Protein AF-A0A940XY44-F1 (afdb_monomer)

Structure (mmCIF, N/CA/C/O backbone):
data_AF-A0A940XY44-F1
#
_entry.id   AF-A0A940XY44-F1
#
loop_
_atom_site.group_PDB
_atom_site.id
_atom_site.type_symbol
_atom_site.label_atom_id
_atom_site.label_alt_id
_atom_site.label_comp_id
_atom_site.label_asym_id
_atom_site.label_entity_id
_atom_site.label_seq_id
_atom_site.pdbx_PDB_ins_code
_atom_site.Cartn_x
_atom_site.Cartn_y
_atom_site.Cartn_z
_atom_site.occupancy
_atom_site.B_iso_or_equiv
_atom_site.auth_seq_id
_atom_site.auth_comp_id
_atom_site.auth_asym_id
_atom_site.auth_atom_id
_atom_site.pdbx_PDB_model_num
ATOM 1 N N . MET A 1 1 ? 13.955 2.477 23.466 1.00 30.12 1 MET A N 1
ATOM 2 C CA . MET A 1 1 ? 14.477 3.048 22.207 1.00 30.12 1 MET A CA 1
ATOM 3 C C . MET A 1 1 ? 14.721 1.887 21.257 1.00 30.12 1 MET A C 1
ATOM 5 O O . MET A 1 1 ? 15.751 1.239 21.368 1.00 30.12 1 MET A O 1
ATOM 9 N N . SER A 1 2 ? 13.724 1.528 20.444 1.00 30.17 2 SER A N 1
ATOM 10 C CA . SER A 1 2 ? 13.816 0.365 19.555 1.00 30.17 2 SER A CA 1
ATOM 11 C C . SER A 1 2 ? 14.718 0.683 18.374 1.00 30.17 2 SER A C 1
ATOM 13 O O . SER A 1 2 ? 14.462 1.633 17.636 1.00 30.17 2 SER A O 1
ATOM 15 N N . GLU A 1 3 ? 15.764 -0.123 18.208 1.00 25.11 3 GLU A N 1
ATOM 16 C CA . GLU A 1 3 ? 16.556 -0.180 16.988 1.00 25.11 3 GLU A CA 1
ATOM 17 C C . GLU A 1 3 ? 15.613 -0.335 15.795 1.00 25.11 3 GLU A C 1
ATOM 19 O O . GLU A 1 3 ? 14.914 -1.342 15.646 1.00 25.11 3 GLU A O 1
ATOM 24 N N . VAL A 1 4 ? 15.603 0.676 14.930 1.00 29.25 4 VAL A N 1
ATOM 25 C CA . VAL A 1 4 ? 15.102 0.548 13.568 1.00 29.25 4 VAL A CA 1
ATOM 26 C C . VAL A 1 4 ? 16.037 -0.446 12.888 1.00 29.25 4 VAL A C 1
ATOM 28 O O . VAL A 1 4 ? 17.054 -0.061 12.316 1.00 29.25 4 VAL A O 1
ATOM 31 N N . LYS A 1 5 ? 15.732 -1.745 13.020 1.00 28.06 5 LYS A N 1
ATOM 32 C CA . LYS A 1 5 ? 16.380 -2.808 12.253 1.00 28.06 5 LYS A CA 1
ATOM 33 C C . LYS A 1 5 ? 16.284 -2.388 10.797 1.00 28.06 5 LYS A C 1
ATOM 35 O O . LYS A 1 5 ? 15.187 -2.299 10.240 1.00 28.06 5 LYS A O 1
ATOM 40 N N . SER A 1 6 ? 17.437 -2.035 10.245 1.00 30.05 6 SER A N 1
ATOM 41 C CA . SER A 1 6 ? 17.612 -1.597 8.874 1.00 30.05 6 SER A CA 1
ATOM 42 C C . SER A 1 6 ? 16.832 -2.537 7.966 1.00 30.05 6 SER A C 1
ATOM 44 O O . SER A 1 6 ? 17.057 -3.747 7.928 1.00 30.05 6 SER A O 1
ATOM 46 N N . VAL A 1 7 ? 15.837 -1.974 7.281 1.00 34.94 7 VAL A N 1
ATOM 47 C CA . VAL A 1 7 ? 15.086 -2.691 6.256 1.00 34.94 7 VAL A CA 1
ATOM 48 C C . VAL A 1 7 ? 16.122 -3.221 5.266 1.00 34.94 7 VAL A C 1
ATOM 50 O O . VAL A 1 7 ? 16.906 -2.413 4.761 1.00 34.94 7 VAL A O 1
ATOM 53 N N . PRO A 1 8 ? 16.184 -4.536 4.988 1.00 38.56 8 PRO A N 1
ATOM 54 C CA . PRO A 1 8 ? 17.170 -5.063 4.063 1.00 38.56 8 PRO A CA 1
ATOM 55 C C . PRO A 1 8 ? 16.916 -4.470 2.674 1.00 38.56 8 PRO A C 1
ATOM 57 O O . PRO A 1 8 ? 16.070 -4.952 1.922 1.00 38.56 8 PRO A O 1
ATOM 60 N N . ALA A 1 9 ? 17.685 -3.442 2.308 1.00 43.38 9 ALA A N 1
ATOM 61 C CA . ALA A 1 9 ? 17.669 -2.784 0.998 1.00 43.38 9 ALA A CA 1
ATOM 62 C C . ALA A 1 9 ? 17.963 -3.752 -0.172 1.00 43.38 9 ALA A C 1
ATOM 64 O O . ALA A 1 9 ? 17.885 -3.385 -1.343 1.00 43.38 9 ALA A O 1
ATOM 65 N N . HIS A 1 10 ? 18.293 -5.006 0.144 1.00 41.22 10 HIS A N 1
ATOM 66 C CA . HIS A 1 10 ? 18.685 -6.050 -0.786 1.00 41.22 10 HIS A CA 1
ATOM 67 C C . HIS A 1 10 ? 17.563 -7.022 -1.170 1.00 41.22 10 HIS A C 1
ATOM 69 O O . HIS A 1 10 ? 17.714 -7.702 -2.185 1.00 41.22 10 HIS A O 1
ATOM 75 N N . TYR A 1 11 ? 16.446 -7.102 -0.437 1.00 42.28 11 TYR A N 1
ATOM 76 C CA . TYR A 1 11 ? 15.491 -8.199 -0.662 1.00 42.28 11 TYR A CA 1
ATOM 77 C C . TYR A 1 11 ? 14.715 -8.061 -1.988 1.00 42.28 11 TYR A C 1
ATOM 79 O O . TYR A 1 11 ? 14.613 -9.028 -2.739 1.00 42.28 11 TYR A O 1
ATOM 87 N N . GLY A 1 12 ? 14.279 -6.847 -2.353 1.00 46.12 12 GLY A N 1
ATOM 88 C CA . GLY A 1 12 ? 13.628 -6.587 -3.650 1.00 46.12 12 GLY A CA 1
ATOM 89 C C . GLY A 1 12 ? 14.599 -6.200 -4.771 1.00 46.12 12 GLY A C 1
ATOM 90 O O . GLY A 1 12 ? 14.465 -6.649 -5.909 1.00 46.12 12 GLY A O 1
ATOM 91 N N . ARG A 1 13 ? 15.647 -5.429 -4.447 1.00 46.38 13 ARG A N 1
ATOM 92 C CA . ARG A 1 13 ? 16.620 -4.920 -5.430 1.00 46.38 13 ARG A CA 1
ATOM 93 C C . ARG A 1 13 ? 17.350 -6.054 -6.160 1.00 46.38 13 ARG A C 1
ATOM 95 O O . ARG A 1 13 ? 17.500 -6.012 -7.371 1.00 46.38 13 ARG A O 1
ATOM 102 N N . SER A 1 14 ? 17.734 -7.120 -5.460 1.00 47.66 14 SER A N 1
ATOM 103 C CA . SER A 1 14 ? 18.492 -8.231 -6.062 1.00 47.66 14 SER A CA 1
ATOM 104 C C . SER A 1 14 ? 17.691 -9.027 -7.102 1.00 47.66 14 SER A C 1
ATOM 106 O O . SER A 1 14 ? 18.268 -9.526 -8.071 1.00 47.66 14 SER A O 1
ATOM 108 N N . ARG A 1 15 ? 16.366 -9.151 -6.912 1.00 50.91 15 ARG A N 1
ATOM 109 C CA . ARG A 1 15 ? 15.468 -9.847 -7.850 1.00 50.91 15 ARG A CA 1
ATOM 110 C C . ARG A 1 15 ? 15.090 -8.965 -9.041 1.00 50.91 15 ARG A C 1
ATOM 112 O O . ARG A 1 15 ? 15.002 -9.482 -10.148 1.00 50.91 15 ARG A O 1
ATOM 119 N N . LEU A 1 16 ? 14.941 -7.657 -8.827 1.00 55.44 16 LEU A N 1
ATOM 120 C CA . LEU A 1 16 ? 14.514 -6.718 -9.866 1.00 55.44 16 LEU A CA 1
ATOM 121 C C . LEU A 1 16 ? 15.633 -6.338 -10.852 1.00 55.44 16 LEU A C 1
ATOM 123 O O . LEU A 1 16 ? 15.354 -6.171 -12.036 1.00 55.44 16 LEU A O 1
ATOM 127 N N . THR A 1 17 ? 16.894 -6.219 -10.416 1.00 57.38 17 THR A N 1
ATOM 128 C CA . THR A 1 17 ? 17.865 -5.383 -11.157 1.00 57.38 17 THR A CA 1
ATOM 129 C C . THR A 1 17 ? 18.987 -6.149 -11.862 1.00 57.38 17 THR A C 1
ATOM 131 O O . THR A 1 17 ? 19.214 -5.973 -13.060 1.00 57.38 17 THR A O 1
ATOM 134 N N . GLY A 1 18 ? 19.693 -7.042 -11.161 1.00 55.09 18 GLY A N 1
ATOM 135 C CA . GLY A 1 18 ? 20.932 -7.637 -11.683 1.00 55.09 18 GLY A CA 1
ATOM 136 C C . GLY A 1 18 ? 20.711 -8.721 -12.741 1.00 55.09 18 GLY A C 1
ATOM 137 O O . GLY A 1 18 ? 21.328 -8.710 -13.809 1.00 55.09 18 GLY A O 1
ATOM 138 N N . ARG A 1 19 ? 19.808 -9.669 -12.464 1.00 61.00 19 ARG A N 1
ATOM 139 C CA . ARG A 1 19 ? 19.521 -10.786 -13.382 1.00 61.00 19 ARG A CA 1
ATOM 140 C C . ARG A 1 19 ? 18.692 -10.347 -14.585 1.00 61.00 19 ARG A C 1
ATOM 142 O O . ARG A 1 19 ? 18.957 -10.820 -15.690 1.00 61.00 19 ARG A O 1
ATOM 149 N N . THR A 1 20 ? 17.732 -9.451 -14.386 1.00 63.28 20 THR A N 1
ATOM 150 C CA . THR A 1 20 ? 16.800 -8.981 -15.421 1.00 63.28 20 THR A CA 1
ATOM 151 C C . THR A 1 20 ? 17.535 -8.176 -16.486 1.00 63.28 20 THR A C 1
ATOM 153 O O . THR A 1 20 ? 17.470 -8.517 -17.667 1.00 63.28 20 THR A O 1
ATOM 156 N N . ARG A 1 21 ? 18.366 -7.205 -16.074 1.00 64.50 21 ARG A N 1
ATOM 157 C CA . ARG A 1 21 ? 19.181 -6.396 -16.990 1.00 64.50 21 ARG A CA 1
ATOM 158 C C . ARG A 1 21 ? 20.157 -7.244 -17.806 1.00 64.50 21 ARG A C 1
ATOM 160 O O . ARG A 1 21 ? 20.190 -7.136 -19.028 1.00 64.50 21 ARG A O 1
ATOM 167 N N . TRP A 1 22 ? 20.912 -8.136 -17.158 1.00 66.62 22 TRP A N 1
ATOM 168 C CA . TRP A 1 22 ? 21.858 -9.009 -17.864 1.00 66.62 22 TRP A CA 1
ATOM 169 C C . TRP A 1 22 ? 21.158 -9.931 -18.874 1.00 66.62 22 TRP A C 1
ATOM 171 O O . TRP A 1 22 ? 21.630 -10.086 -20.002 1.00 66.62 22 TRP A O 1
ATOM 181 N N . ARG A 1 23 ? 20.004 -10.509 -18.508 1.00 69.62 23 ARG A N 1
ATOM 182 C CA . ARG A 1 23 ? 19.201 -11.338 -19.423 1.00 69.62 23 ARG A CA 1
ATOM 183 C C . ARG A 1 23 ? 18.655 -10.529 -20.596 1.00 69.62 23 ARG A C 1
ATOM 185 O O . ARG A 1 23 ? 18.648 -11.047 -21.709 1.00 69.62 23 ARG A O 1
ATOM 192 N N . ALA A 1 24 ? 18.224 -9.291 -20.367 1.00 64.56 24 ALA A N 1
ATOM 193 C CA . ALA A 1 24 ? 17.732 -8.393 -21.407 1.00 64.56 24 ALA A CA 1
ATOM 194 C C . ALA A 1 24 ? 18.835 -8.011 -22.407 1.00 64.56 24 ALA A C 1
ATOM 196 O O . ALA A 1 24 ? 18.647 -8.130 -23.616 1.00 64.56 24 ALA A O 1
ATOM 197 N N . THR A 1 25 ? 20.022 -7.631 -21.925 1.00 65.94 25 THR A N 1
ATOM 198 C CA . THR A 1 25 ? 21.169 -7.326 -22.796 1.00 65.94 25 THR A CA 1
ATOM 199 C C . THR A 1 25 ? 21.632 -8.561 -23.572 1.00 65.94 25 THR A C 1
ATOM 201 O O . THR A 1 25 ? 21.956 -8.467 -24.754 1.00 65.94 25 THR A O 1
ATOM 204 N N . ARG A 1 26 ? 21.644 -9.740 -22.935 1.00 70.56 26 ARG A N 1
ATOM 205 C CA . ARG A 1 26 ? 22.060 -10.992 -23.583 1.00 70.56 26 ARG A CA 1
ATOM 206 C C . ARG A 1 26 ? 21.063 -11.472 -24.642 1.00 70.56 26 ARG A C 1
ATOM 208 O O . ARG A 1 26 ? 21.508 -11.939 -25.685 1.00 70.56 26 ARG A O 1
ATOM 215 N N . ARG A 1 27 ? 19.753 -11.362 -24.382 1.00 66.69 27 ARG A N 1
ATOM 216 C CA . ARG A 1 27 ? 18.696 -11.688 -25.357 1.00 66.69 27 ARG A CA 1
ATOM 217 C C . ARG A 1 27 ? 18.780 -10.767 -26.573 1.00 66.69 27 ARG A C 1
ATOM 219 O O . ARG A 1 27 ? 18.960 -11.271 -27.668 1.00 66.69 27 ARG A O 1
ATOM 226 N N . GLY A 1 28 ? 18.846 -9.450 -26.363 1.00 67.06 28 GLY A N 1
ATOM 227 C CA . GLY A 1 28 ? 19.006 -8.496 -27.467 1.00 67.06 28 GLY A CA 1
ATOM 228 C C . GLY A 1 28 ? 20.220 -8.784 -28.350 1.00 67.06 28 GLY A C 1
ATOM 229 O O . GLY A 1 28 ? 20.085 -8.859 -29.566 1.00 67.06 28 GLY A O 1
ATOM 230 N N . ARG A 1 29 ? 21.390 -9.057 -27.751 1.00 68.25 29 ARG A N 1
ATOM 231 C CA . ARG A 1 29 ? 22.594 -9.415 -28.524 1.00 68.25 29 ARG A CA 1
ATOM 232 C C . ARG A 1 29 ? 22.436 -10.691 -29.351 1.00 68.25 29 ARG A C 1
ATOM 234 O O . ARG A 1 29 ? 23.064 -10.790 -30.399 1.00 68.25 29 ARG A O 1
ATOM 241 N N . ARG A 1 30 ? 21.655 -11.670 -28.879 1.00 67.69 30 ARG A N 1
ATOM 242 C CA . ARG A 1 30 ? 21.398 -12.914 -29.622 1.00 67.69 30 ARG A CA 1
ATOM 243 C C . ARG A 1 30 ? 20.603 -12.645 -30.900 1.00 67.69 30 ARG A C 1
ATOM 245 O O . ARG A 1 30 ? 20.847 -13.313 -31.897 1.00 67.69 30 ARG A O 1
ATOM 252 N N . ASP A 1 31 ? 19.741 -11.637 -30.866 1.00 67.25 31 ASP A N 1
ATOM 253 C CA . ASP A 1 31 ? 18.829 -11.281 -31.954 1.00 67.25 31 ASP A CA 1
ATOM 254 C C . ASP A 1 31 ? 19.383 -10.138 -32.833 1.00 67.25 31 ASP A C 1
ATOM 256 O O . ASP A 1 31 ? 18.672 -9.568 -33.651 1.00 67.25 31 ASP A O 1
ATOM 260 N N . GLY A 1 32 ? 20.666 -9.779 -32.674 1.00 66.06 32 GLY A N 1
ATOM 261 C CA . GLY A 1 32 ? 21.311 -8.701 -33.437 1.00 66.06 32 GLY A CA 1
ATOM 262 C C . GLY A 1 32 ? 20.932 -7.283 -32.987 1.00 66.06 32 GLY A C 1
ATOM 263 O O . GLY A 1 32 ? 21.252 -6.311 -33.669 1.00 66.06 32 GLY A O 1
ATO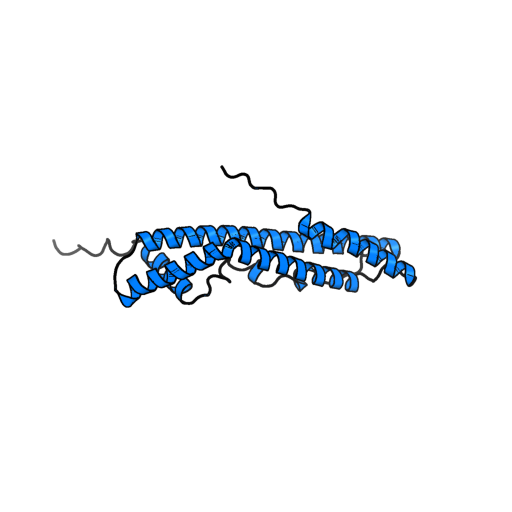M 264 N N . HIS A 1 33 ? 20.282 -7.143 -31.831 1.00 67.25 33 HIS A N 1
ATOM 265 C CA . HIS A 1 33 ? 19.818 -5.874 -31.278 1.00 67.25 33 HIS A CA 1
ATOM 266 C C . HIS A 1 33 ? 20.671 -5.392 -30.093 1.00 67.25 33 HIS A C 1
ATOM 268 O O . HIS A 1 33 ? 21.368 -6.151 -29.416 1.00 67.25 33 HIS A O 1
ATOM 274 N N . ALA A 1 34 ? 20.567 -4.096 -29.783 1.00 68.19 34 ALA A N 1
ATOM 275 C CA . ALA A 1 34 ? 21.195 -3.487 -28.607 1.00 68.19 34 ALA A CA 1
ATOM 276 C C . ALA A 1 34 ? 20.618 -4.010 -27.264 1.00 68.19 34 ALA A C 1
ATOM 278 O O . ALA A 1 34 ? 21.263 -3.898 -26.219 1.00 68.19 34 ALA A O 1
ATOM 279 N N . GLY A 1 35 ? 19.416 -4.601 -27.286 1.00 77.44 35 GLY A N 1
ATOM 280 C CA . GLY A 1 35 ? 18.636 -5.078 -26.137 1.00 77.44 35 GLY A CA 1
ATOM 281 C C . GLY A 1 35 ? 17.256 -5.597 -26.578 1.00 77.44 35 GLY A C 1
ATOM 282 O O . GLY A 1 35 ? 17.003 -5.680 -27.774 1.00 77.44 35 GLY A O 1
ATOM 283 N N . ILE A 1 36 ? 16.361 -5.914 -25.632 1.00 78.12 36 ILE A N 1
ATOM 284 C CA . ILE A 1 36 ? 14.963 -6.338 -25.894 1.00 78.12 36 ILE A CA 1
ATOM 285 C C . ILE A 1 36 ? 13.992 -5.160 -26.123 1.00 78.12 36 ILE A C 1
ATOM 287 O O . ILE A 1 36 ? 12.790 -5.365 -26.241 1.00 78.12 36 ILE A O 1
ATOM 291 N N . GLY A 1 37 ? 14.504 -3.925 -26.176 1.00 83.88 37 GLY A N 1
ATOM 292 C CA . GLY A 1 37 ? 13.708 -2.698 -26.265 1.00 83.88 37 GLY A CA 1
ATOM 293 C C . GLY A 1 37 ? 13.221 -2.206 -24.896 1.00 83.88 37 GLY A C 1
ATOM 294 O O . GLY A 1 37 ? 12.965 -2.991 -23.982 1.00 83.88 37 GLY A O 1
ATOM 295 N N . ALA A 1 38 ? 13.110 -0.883 -24.735 1.00 85.94 38 ALA A N 1
ATOM 296 C CA . ALA A 1 38 ? 12.757 -0.266 -23.453 1.00 85.94 38 ALA A CA 1
ATOM 297 C C . ALA A 1 38 ? 11.324 -0.574 -22.998 1.00 85.94 38 ALA A C 1
ATOM 299 O O . ALA A 1 38 ? 11.123 -0.828 -21.816 1.00 85.94 38 ALA A O 1
ATOM 300 N N . GLY A 1 39 ? 10.357 -0.647 -23.919 1.00 86.19 39 GLY A N 1
ATOM 301 C CA . GLY A 1 39 ? 8.974 -1.016 -23.592 1.00 86.19 39 GLY A CA 1
ATOM 302 C C . GLY A 1 39 ? 8.844 -2.440 -23.038 1.00 86.19 39 GLY A C 1
ATOM 303 O O . GLY A 1 39 ? 8.242 -2.643 -21.988 1.00 86.19 39 GLY A O 1
ATOM 304 N N . HIS A 1 40 ? 9.482 -3.426 -23.680 1.00 85.69 40 HIS A N 1
ATOM 305 C CA . HIS A 1 40 ? 9.480 -4.808 -23.182 1.00 85.69 40 HIS A CA 1
ATOM 306 C C . HIS A 1 40 ? 10.215 -4.923 -21.839 1.00 85.69 40 HIS A C 1
ATOM 308 O O . HIS A 1 40 ? 9.789 -5.653 -20.945 1.00 85.69 40 HIS A O 1
ATOM 314 N N . TYR A 1 41 ? 11.324 -4.199 -21.668 1.00 85.62 41 TYR A N 1
ATOM 315 C CA . TYR A 1 41 ? 12.035 -4.170 -20.391 1.00 85.62 41 TYR A CA 1
ATOM 316 C C . TYR A 1 41 ? 11.197 -3.526 -19.274 1.00 85.62 41 TYR A C 1
ATOM 318 O O . TYR A 1 41 ? 11.174 -4.044 -18.159 1.00 85.62 41 TYR A O 1
ATOM 326 N N . ALA A 1 42 ? 10.464 -2.449 -19.573 1.00 88.38 42 ALA A N 1
ATOM 327 C CA . ALA A 1 42 ? 9.529 -1.820 -18.643 1.00 88.38 42 ALA A CA 1
ATOM 328 C C . ALA A 1 42 ? 8.414 -2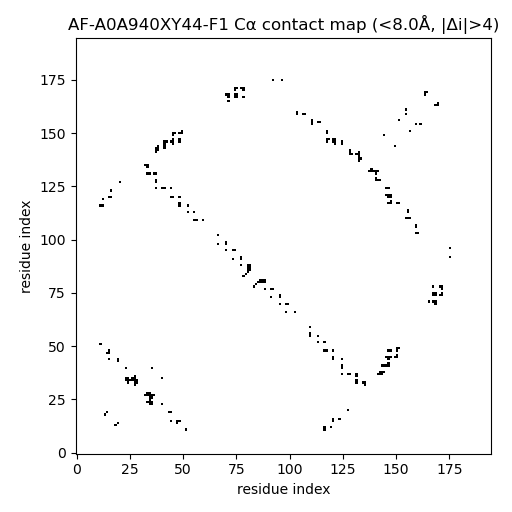.783 -18.212 1.00 88.38 42 ALA A C 1
ATOM 330 O O . ALA A 1 42 ? 8.098 -2.853 -17.028 1.00 88.38 42 ALA A O 1
ATOM 331 N N . GLN A 1 43 ? 7.875 -3.582 -19.140 1.00 87.44 43 GLN A N 1
ATOM 332 C CA . GLN A 1 43 ? 6.859 -4.589 -18.830 1.00 87.44 43 GLN A CA 1
ATOM 333 C C . GLN A 1 43 ? 7.406 -5.729 -17.953 1.00 87.44 43 GLN A C 1
ATOM 335 O O . GLN A 1 43 ? 6.756 -6.111 -16.980 1.00 87.44 43 GLN A O 1
ATOM 340 N N . GLU A 1 44 ? 8.612 -6.245 -18.239 1.00 85.06 44 GLU A N 1
ATOM 341 C CA . GLU A 1 44 ? 9.266 -7.243 -17.371 1.00 85.06 44 GLU A CA 1
ATOM 342 C C . GLU A 1 44 ? 9.519 -6.676 -15.959 1.00 85.06 44 GLU A C 1
ATOM 344 O O . GLU A 1 44 ? 9.313 -7.377 -14.965 1.00 85.06 44 GLU A O 1
ATOM 349 N N . LEU A 1 45 ? 9.927 -5.405 -15.853 1.00 86.06 45 LEU A N 1
ATOM 350 C CA . LEU A 1 45 ? 10.101 -4.728 -14.565 1.00 86.06 45 LEU A CA 1
ATOM 351 C C . LEU A 1 45 ? 8.777 -4.524 -13.825 1.00 86.06 45 LEU A C 1
ATOM 353 O O . LEU A 1 45 ? 8.745 -4.732 -12.615 1.00 86.06 45 LEU A O 1
ATOM 357 N N . ALA A 1 46 ? 7.705 -4.147 -14.524 1.00 88.19 46 ALA A N 1
ATOM 358 C CA . ALA A 1 46 ? 6.382 -3.963 -13.933 1.00 88.19 46 ALA A CA 1
ATOM 359 C C . ALA A 1 46 ? 5.845 -5.276 -13.349 1.00 88.19 46 ALA A C 1
ATOM 361 O O . ALA A 1 46 ? 5.442 -5.301 -12.191 1.00 88.19 46 ALA A O 1
ATOM 362 N N . GLY A 1 47 ? 5.938 -6.386 -14.091 1.00 83.56 47 GLY A N 1
ATOM 363 C CA . GLY A 1 47 ? 5.536 -7.702 -13.579 1.00 83.56 47 GLY A CA 1
ATOM 364 C C . GLY A 1 47 ? 6.387 -8.169 -12.392 1.00 83.56 47 GLY A C 1
ATOM 365 O O . GLY A 1 47 ? 5.874 -8.739 -11.433 1.00 83.56 47 GLY A O 1
ATOM 366 N N . GLY A 1 48 ? 7.696 -7.892 -12.411 1.00 85.06 48 GLY A N 1
ATOM 367 C CA . GLY A 1 48 ? 8.571 -8.161 -11.268 1.00 85.06 48 GLY A CA 1
ATOM 368 C C . GLY A 1 48 ? 8.234 -7.317 -10.035 1.00 85.06 48 GLY A C 1
ATOM 369 O O . GLY A 1 48 ? 8.308 -7.815 -8.911 1.00 85.06 48 GLY A O 1
ATOM 370 N N . LEU A 1 49 ? 7.881 -6.047 -10.245 1.00 88.69 49 LEU A N 1
ATOM 371 C CA . LEU A 1 49 ? 7.473 -5.126 -9.191 1.00 88.69 49 LEU A CA 1
ATOM 372 C C . LEU A 1 49 ? 6.143 -5.559 -8.571 1.00 88.69 49 LEU A C 1
ATOM 374 O O . LEU A 1 49 ? 6.064 -5.614 -7.349 1.00 88.69 49 LEU A O 1
ATOM 378 N N . ASP A 1 50 ? 5.158 -5.929 -9.386 1.00 87.38 50 ASP A N 1
ATOM 379 C CA . ASP A 1 50 ? 3.852 -6.417 -8.934 1.00 87.38 50 ASP A CA 1
ATOM 380 C C . ASP A 1 50 ? 3.991 -7.628 -7.995 1.00 87.38 50 ASP A C 1
ATOM 382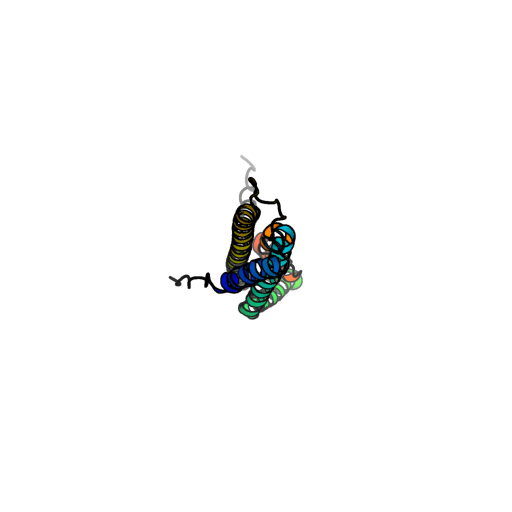 O O . ASP A 1 50 ? 3.569 -7.578 -6.840 1.00 87.38 50 ASP A O 1
ATOM 386 N N . MET A 1 51 ? 4.743 -8.658 -8.407 1.00 86.25 51 MET A N 1
ATOM 387 C CA . MET A 1 51 ? 5.032 -9.817 -7.547 1.00 86.25 51 MET A CA 1
ATOM 388 C C . MET A 1 51 ? 5.749 -9.436 -6.243 1.00 86.25 51 MET A C 1
ATOM 390 O O . MET A 1 51 ? 5.486 -10.014 -5.191 1.00 86.25 51 MET A O 1
ATOM 394 N N . ALA A 1 52 ? 6.683 -8.481 -6.292 1.00 87.12 52 ALA A N 1
ATOM 395 C CA . ALA A 1 52 ? 7.415 -8.045 -5.104 1.00 87.12 52 ALA A CA 1
ATOM 396 C C . ALA A 1 52 ? 6.527 -7.252 -4.131 1.00 87.12 52 ALA A C 1
ATOM 398 O O . ALA A 1 52 ? 6.689 -7.369 -2.914 1.00 87.12 52 ALA A O 1
ATOM 399 N N . LEU A 1 53 ? 5.603 -6.445 -4.657 1.00 89.38 53 LEU A N 1
ATOM 400 C CA . LEU A 1 53 ? 4.604 -5.727 -3.871 1.00 89.38 53 LEU A CA 1
ATOM 401 C C . LEU A 1 53 ? 3.604 -6.703 -3.244 1.00 89.38 53 LEU A C 1
ATOM 403 O O . LEU A 1 53 ? 3.296 -6.563 -2.059 1.00 89.38 53 LEU A O 1
ATOM 407 N N . ASP A 1 54 ? 3.172 -7.727 -3.979 1.00 88.62 54 ASP A N 1
ATOM 408 C CA . ASP A 1 54 ? 2.300 -8.774 -3.448 1.00 88.62 54 ASP A CA 1
ATOM 409 C C . ASP A 1 54 ? 2.984 -9.603 -2.346 1.00 88.62 54 ASP A C 1
ATOM 411 O O . ASP A 1 54 ? 2.423 -9.789 -1.266 1.00 88.62 54 ASP A O 1
ATOM 415 N N . GLU A 1 55 ? 4.246 -10.007 -2.535 1.00 88.69 55 GLU A N 1
ATOM 416 C CA . GLU A 1 55 ? 5.041 -10.694 -1.503 1.00 88.69 55 GLU A CA 1
ATOM 417 C C . GLU A 1 55 ? 5.211 -9.813 -0.251 1.00 88.69 55 GLU A C 1
ATOM 419 O O . GLU A 1 55 ? 5.086 -10.285 0.887 1.00 88.69 55 GLU A O 1
ATOM 424 N N . LEU A 1 56 ? 5.453 -8.510 -0.443 1.00 90.75 56 LEU A N 1
ATOM 425 C CA . LEU A 1 56 ? 5.558 -7.542 0.647 1.00 90.75 56 LEU A CA 1
ATOM 426 C C . LEU A 1 56 ? 4.238 -7.429 1.423 1.00 90.75 56 LEU A C 1
ATOM 428 O O . LEU A 1 56 ? 4.263 -7.471 2.658 1.00 90.75 56 LEU A O 1
ATOM 432 N N . ARG A 1 57 ? 3.109 -7.316 0.713 1.00 89.69 57 ARG A N 1
ATOM 433 C CA . ARG A 1 57 ? 1.758 -7.212 1.281 1.00 89.69 57 ARG A CA 1
ATOM 434 C C . ARG A 1 57 ? 1.368 -8.491 2.019 1.00 89.69 57 ARG A C 1
ATOM 436 O O . ARG A 1 57 ? 1.035 -8.435 3.202 1.00 89.69 57 ARG A O 1
ATOM 443 N N . SER A 1 58 ? 1.493 -9.642 1.370 1.00 90.12 58 SER A N 1
ATOM 444 C CA . SER A 1 58 ? 1.185 -10.955 1.942 1.00 90.12 58 SER A CA 1
ATOM 445 C C . SER A 1 58 ? 2.033 -11.239 3.182 1.00 90.12 58 SER A C 1
ATOM 447 O O . SER A 1 58 ? 1.512 -11.585 4.243 1.00 90.12 58 SER A O 1
ATOM 449 N N . GLY A 1 59 ? 3.344 -10.996 3.109 1.00 92.50 59 GLY A N 1
ATOM 450 C CA . GLY A 1 59 ? 4.226 -11.142 4.264 1.00 92.50 59 GLY A CA 1
ATOM 451 C C . GLY A 1 59 ? 3.899 -10.164 5.397 1.00 92.50 59 GLY A C 1
ATOM 452 O O . GLY A 1 59 ? 4.077 -10.498 6.568 1.00 92.50 59 GLY A O 1
ATOM 453 N N . PHE A 1 60 ? 3.434 -8.952 5.081 1.00 91.88 60 PHE A N 1
ATOM 454 C CA . PHE A 1 60 ? 2.991 -7.984 6.082 1.00 91.88 60 PHE A CA 1
ATOM 455 C C . PHE A 1 60 ? 1.737 -8.454 6.824 1.00 91.88 60 PHE A C 1
ATOM 457 O O . PHE A 1 60 ? 1.750 -8.430 8.056 1.00 91.88 60 PHE A O 1
ATOM 464 N N . VAL A 1 61 ? 0.721 -8.933 6.097 1.00 90.62 61 VAL A N 1
ATOM 465 C CA . VAL A 1 61 ? -0.515 -9.493 6.670 1.00 90.62 61 VAL A CA 1
ATOM 466 C C . VAL A 1 61 ? -0.192 -10.667 7.589 1.00 90.62 61 VAL A C 1
ATOM 468 O O . VAL A 1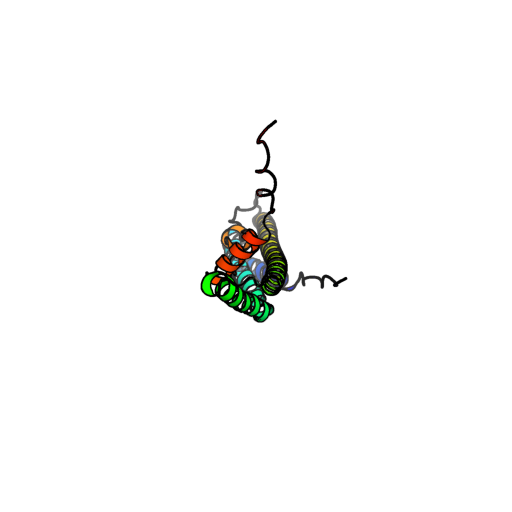 61 ? -0.587 -10.659 8.750 1.00 90.62 61 VAL A O 1
ATOM 471 N N . LEU A 1 62 ? 0.602 -11.634 7.118 1.00 92.62 62 LEU A N 1
ATOM 472 C CA . LEU A 1 62 ? 0.951 -12.822 7.904 1.00 92.62 62 LEU A CA 1
ATOM 473 C C . LEU A 1 62 ? 1.678 -12.476 9.210 1.00 92.62 62 LEU A C 1
ATOM 475 O O . LEU A 1 62 ? 1.377 -13.046 10.255 1.00 92.62 62 LEU A O 1
ATOM 479 N N . ARG A 1 63 ? 2.610 -11.515 9.180 1.00 94.94 63 ARG A N 1
ATOM 480 C CA . ARG A 1 63 ? 3.335 -11.081 10.389 1.00 94.94 63 ARG A CA 1
ATOM 481 C C . ARG A 1 63 ? 2.449 -10.367 11.408 1.00 94.94 63 ARG A C 1
ATOM 483 O O . ARG A 1 63 ? 2.786 -10.376 12.588 1.00 94.94 63 ARG A O 1
ATOM 490 N N . HIS A 1 64 ? 1.357 -9.748 10.966 1.00 93.00 64 HIS A N 1
ATOM 491 C CA . HIS A 1 64 ? 0.472 -8.954 11.819 1.00 93.00 64 HIS A CA 1
ATOM 492 C C . HIS A 1 64 ? -0.913 -9.578 12.019 1.00 93.00 64 HIS A C 1
ATOM 494 O O . HIS A 1 64 ? -1.773 -8.926 12.605 1.00 93.00 64 HIS A O 1
ATOM 500 N N . ALA A 1 65 ? -1.121 -10.835 11.610 1.00 91.69 65 ALA A N 1
ATOM 501 C CA . ALA A 1 65 ? -2.392 -11.548 11.754 1.00 91.69 65 ALA A CA 1
ATOM 502 C C . ALA A 1 65 ? -2.947 -11.458 13.185 1.00 91.69 65 ALA A C 1
ATOM 504 O O . ALA A 1 65 ? -4.064 -11.004 13.386 1.00 91.69 65 ALA A O 1
ATOM 505 N N . ALA A 1 66 ? -2.111 -11.719 14.194 1.00 93.56 66 ALA A N 1
ATOM 506 C CA . ALA A 1 66 ? -2.525 -11.631 15.594 1.00 93.56 66 ALA A CA 1
ATOM 507 C C . ALA A 1 66 ? -2.944 -10.214 16.039 1.00 93.56 66 ALA A C 1
ATOM 509 O O . ALA A 1 66 ? -3.774 -10.072 16.931 1.00 93.56 66 ALA A O 1
ATOM 510 N N . LEU A 1 67 ? -2.364 -9.154 15.462 1.00 92.81 67 LEU A N 1
ATOM 511 C CA . LEU A 1 67 ? -2.795 -7.779 15.742 1.00 92.81 67 LEU A CA 1
ATOM 512 C C . LEU A 1 67 ? -4.140 -7.493 15.066 1.00 92.81 67 LEU A C 1
ATOM 514 O O . LEU A 1 67 ? -5.010 -6.892 15.688 1.00 92.81 67 LEU A O 1
ATOM 518 N N . ILE A 1 68 ? -4.315 -7.951 13.824 1.00 90.94 68 ILE A N 1
ATOM 519 C CA . ILE A 1 68 ? -5.569 -7.827 13.071 1.00 90.94 68 ILE A CA 1
ATOM 520 C C . ILE A 1 68 ? -6.705 -8.537 13.816 1.00 90.94 68 ILE A C 1
ATOM 522 O O . ILE A 1 68 ? -7.770 -7.950 13.999 1.00 90.94 68 ILE A O 1
ATOM 526 N N . ASP A 1 69 ? -6.466 -9.754 14.300 1.00 92.31 69 ASP A N 1
ATOM 527 C CA . ASP A 1 69 ? -7.458 -10.534 15.044 1.00 92.31 69 ASP A CA 1
ATOM 528 C C . ASP A 1 69 ? -7.859 -9.823 16.341 1.00 92.31 69 ASP A C 1
ATOM 530 O O . ASP A 1 69 ? -9.045 -9.623 16.586 1.00 92.31 69 ASP A O 1
ATOM 534 N N . ARG A 1 70 ? -6.890 -9.305 17.110 1.00 94.25 70 ARG A N 1
ATOM 535 C CA . ARG A 1 70 ? -7.169 -8.504 18.318 1.00 94.25 70 ARG A CA 1
ATOM 536 C C . ARG A 1 70 ? -7.995 -7.256 18.026 1.00 94.25 70 ARG A C 1
ATOM 538 O O . ARG A 1 70 ? -8.898 -6.925 18.790 1.00 94.25 70 ARG A O 1
ATOM 545 N N . VAL A 1 71 ? -7.686 -6.550 16.937 1.00 93.38 71 VAL A N 1
ATOM 546 C CA . VAL A 1 71 ? -8.457 -5.375 16.508 1.00 93.38 71 VAL A CA 1
ATOM 547 C C . VAL A 1 71 ? -9.899 -5.779 16.208 1.00 93.38 71 VAL A C 1
ATOM 549 O O . VAL A 1 71 ? -10.815 -5.112 16.685 1.00 93.38 71 VAL A O 1
ATOM 552 N N . LYS A 1 72 ? -10.121 -6.878 15.480 1.00 92.19 72 LYS A N 1
ATOM 553 C CA . LYS A 1 72 ? -11.466 -7.374 15.151 1.00 92.19 72 LYS A CA 1
ATOM 554 C C . LYS A 1 72 ? -12.241 -7.828 16.388 1.00 92.19 72 LYS A C 1
ATOM 556 O O . LYS A 1 72 ? -13.391 -7.430 16.560 1.00 92.19 72 LYS A O 1
ATOM 561 N N . GLU A 1 73 ? -11.612 -8.606 17.263 1.00 94.19 73 GLU A N 1
ATOM 562 C CA . GLU A 1 73 ? -12.219 -9.099 18.503 1.00 94.19 73 GLU A CA 1
ATOM 563 C C . GLU A 1 73 ? -12.644 -7.950 19.426 1.00 94.19 73 GLU A C 1
ATOM 565 O O . GLU A 1 73 ? -13.791 -7.898 19.873 1.00 94.19 73 GLU A O 1
ATOM 570 N N . GLU A 1 74 ? -11.760 -6.979 19.670 1.00 95.12 74 GLU A N 1
ATOM 571 C CA . GLU A 1 74 ? -12.083 -5.845 20.544 1.00 95.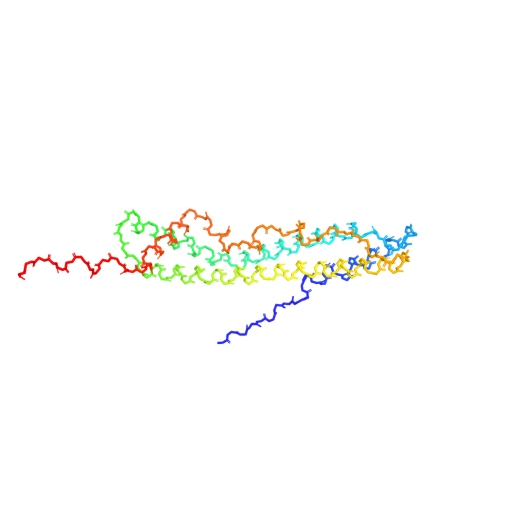12 74 GLU A CA 1
ATOM 572 C C . GLU A 1 74 ? -13.088 -4.896 19.888 1.00 95.12 74 GLU A C 1
ATOM 574 O O . GLU A 1 74 ? -13.908 -4.314 20.592 1.00 95.12 74 GLU A O 1
ATOM 579 N N . SER A 1 75 ? -13.099 -4.792 18.554 1.00 93.38 75 SER A N 1
ATOM 580 C CA . SER A 1 75 ? -14.152 -4.065 17.831 1.00 93.38 75 SER A CA 1
ATOM 581 C C . SER A 1 75 ? -15.520 -4.696 18.065 1.00 93.38 75 SER A C 1
ATOM 583 O O . SER A 1 75 ? -16.462 -3.996 18.427 1.00 93.38 75 SER A O 1
ATOM 585 N N . ALA A 1 76 ? -15.632 -6.020 17.919 1.00 93.75 76 ALA A N 1
ATOM 586 C CA . ALA A 1 76 ? -16.877 -6.741 18.177 1.00 93.75 76 ALA A CA 1
ATOM 587 C C . ALA A 1 76 ? -17.339 -6.568 19.631 1.00 93.75 76 ALA A C 1
ATOM 589 O O . ALA A 1 76 ? -18.529 -6.358 19.883 1.00 93.75 76 ALA A O 1
ATOM 590 N N . ARG A 1 77 ? -16.394 -6.593 20.579 1.00 93.50 77 ARG A N 1
ATOM 591 C CA . ARG A 1 77 ? -16.665 -6.301 21.987 1.00 93.50 77 ARG A CA 1
ATOM 592 C C . ARG A 1 77 ? -17.194 -4.881 22.169 1.00 93.50 77 ARG A C 1
ATOM 594 O O . ARG A 1 77 ? -18.287 -4.726 22.689 1.00 93.50 77 ARG A O 1
ATOM 601 N N . ILE A 1 78 ? -16.468 -3.860 21.714 1.00 93.88 78 ILE A N 1
ATOM 602 C CA . ILE A 1 78 ? -16.863 -2.447 21.844 1.00 93.88 78 ILE A CA 1
ATOM 603 C C . ILE A 1 78 ? -18.255 -2.216 21.262 1.00 93.88 78 ILE A C 1
ATOM 605 O O . ILE A 1 78 ? -19.095 -1.629 21.932 1.00 93.88 78 ILE A O 1
ATOM 609 N N . VAL A 1 79 ? -18.515 -2.704 20.048 1.00 93.81 79 VAL A N 1
ATOM 610 C CA . VAL A 1 79 ? -19.823 -2.553 19.398 1.00 93.81 79 VAL A CA 1
ATOM 611 C C . VAL A 1 79 ? -20.918 -3.236 20.215 1.00 93.81 79 VAL A C 1
ATOM 613 O O . VAL A 1 79 ? -21.982 -2.659 20.409 1.00 93.81 79 VAL A O 1
ATOM 616 N N . THR A 1 80 ? -20.667 -4.432 20.748 1.00 93.69 80 THR A N 1
ATOM 617 C CA . THR A 1 80 ? -21.647 -5.126 21.595 1.00 93.69 80 THR A CA 1
ATOM 618 C C . THR A 1 80 ? -21.938 -4.345 22.880 1.00 93.69 80 THR A C 1
ATOM 620 O O . THR A 1 80 ? -23.100 -4.123 23.207 1.00 93.69 80 THR A O 1
ATOM 623 N N . GLU A 1 81 ? -20.911 -3.891 23.591 1.00 92.19 81 GLU A N 1
ATOM 624 C CA . GLU A 1 81 ? -21.077 -3.185 24.869 1.00 92.19 81 GLU A CA 1
ATOM 625 C C . GLU A 1 81 ? -21.771 -1.827 24.673 1.00 92.19 81 GLU A C 1
ATOM 627 O O . GLU A 1 81 ? -22.765 -1.532 25.333 1.00 92.19 81 GLU A O 1
ATOM 632 N N . TYR A 1 82 ? -21.326 -1.035 23.693 1.00 92.12 82 TYR A N 1
ATOM 633 C CA . TYR A 1 82 ? -21.863 0.306 23.453 1.00 92.12 82 TYR A CA 1
ATOM 634 C C . TYR A 1 82 ? -23.215 0.309 22.738 1.00 92.12 82 TYR A C 1
ATOM 636 O O . TYR A 1 82 ? -24.122 1.011 23.176 1.00 92.12 82 TYR A O 1
ATOM 644 N N . ASP A 1 83 ? -23.370 -0.438 21.639 1.00 91.06 83 ASP A N 1
ATOM 645 C CA . ASP A 1 83 ? -24.589 -0.356 20.823 1.00 91.06 83 ASP A CA 1
ATOM 646 C C . ASP A 1 83 ? -25.700 -1.287 21.340 1.00 91.06 83 ASP A C 1
ATOM 648 O O . ASP A 1 83 ? -26.879 -0.970 21.180 1.00 91.06 83 ASP A O 1
ATOM 652 N N . ARG A 1 84 ? -25.363 -2.438 21.948 1.00 86.94 84 ARG A N 1
ATOM 653 C CA . ARG A 1 84 ? -26.366 -3.423 22.400 1.00 86.94 84 ARG A CA 1
ATOM 654 C C . ARG A 1 84 ? -26.645 -3.359 23.897 1.00 86.94 84 ARG A C 1
ATOM 656 O O . ARG A 1 84 ? -27.806 -3.473 24.283 1.00 86.94 84 ARG A O 1
ATOM 663 N N . LEU A 1 85 ? -25.609 -3.240 24.723 1.00 87.75 85 LEU A N 1
ATOM 664 C CA . LEU A 1 85 ? -25.751 -3.241 26.184 1.00 87.75 85 LEU A CA 1
ATOM 665 C C . LEU A 1 85 ? -25.844 -1.825 26.768 1.00 87.75 85 LEU A C 1
ATOM 667 O O . LEU A 1 85 ? -26.309 -1.663 27.892 1.00 87.75 85 LEU A O 1
ATOM 671 N N . ASN A 1 86 ? -25.506 -0.802 25.972 1.00 88.31 86 ASN A N 1
ATOM 672 C CA . ASN A 1 86 ? -25.467 0.600 26.386 1.00 88.31 86 ASN A CA 1
ATOM 673 C C . ASN A 1 86 ? -24.561 0.814 27.617 1.00 88.31 86 ASN A C 1
ATOM 675 O O . ASN A 1 86 ? -24.861 1.621 28.499 1.00 88.31 86 ASN A O 1
ATOM 679 N N . GLU A 1 87 ? -23.455 0.070 27.666 1.00 85.88 87 GLU A N 1
ATOM 680 C CA . GLU A 1 87 ? -22.446 0.126 28.719 1.00 85.88 87 GLU A CA 1
ATOM 681 C C . GLU A 1 87 ? -21.185 0.842 28.220 1.00 85.88 87 GLU A C 1
ATOM 683 O O . GLU A 1 87 ? -20.662 0.570 27.136 1.00 85.88 87 GLU A O 1
ATOM 688 N N . ASP A 1 88 ? -20.664 1.762 29.034 1.00 87.19 88 ASP A N 1
ATOM 689 C CA . ASP A 1 88 ? -19.407 2.440 28.734 1.00 87.19 88 ASP A CA 1
ATOM 690 C C . ASP A 1 88 ? -18.217 1.530 29.086 1.00 87.19 88 ASP A C 1
ATOM 692 O O . ASP A 1 88 ? -17.992 1.183 30.247 1.00 87.19 88 ASP A O 1
ATOM 696 N N . VAL A 1 89 ? -17.384 1.208 28.090 1.00 87.38 89 VAL A N 1
ATOM 697 C CA . VAL A 1 89 ? -16.166 0.392 28.258 1.00 87.38 89 VAL A CA 1
ATOM 698 C C . VAL A 1 89 ? -14.889 1.165 27.883 1.00 87.38 89 VAL A C 1
ATOM 700 O O . VAL A 1 89 ? -14.182 0.809 26.933 1.00 87.38 89 VAL A O 1
ATOM 703 N N . PRO A 1 90 ? -14.511 2.213 28.646 1.00 89.25 90 PRO A N 1
ATOM 704 C CA . PRO A 1 90 ? -13.401 3.108 28.297 1.00 89.25 90 PRO A CA 1
ATOM 705 C C . PRO A 1 90 ? -12.045 2.395 28.223 1.00 89.25 90 PRO A C 1
ATOM 707 O O . PRO A 1 90 ? -11.205 2.728 27.389 1.00 89.25 90 PRO A O 1
ATOM 710 N N . ALA A 1 91 ? -11.828 1.366 29.048 1.00 90.12 91 ALA A N 1
ATOM 711 C CA . ALA A 1 91 ? -10.603 0.571 28.997 1.00 90.12 91 ALA A CA 1
ATOM 712 C C . ALA A 1 91 ? -10.486 -0.246 27.696 1.00 90.12 91 ALA A C 1
ATOM 714 O O . ALA A 1 91 ? -9.377 -0.435 27.196 1.00 90.12 91 ALA A O 1
ATOM 715 N N . ALA A 1 92 ? -11.609 -0.724 27.147 1.00 90.94 92 ALA A N 1
ATOM 716 C CA . ALA A 1 92 ? -11.630 -1.419 25.862 1.00 90.94 92 ALA A CA 1
ATOM 717 C C . ALA A 1 92 ? -11.351 -0.449 24.709 1.00 90.94 92 ALA A C 1
ATOM 719 O O . ALA A 1 92 ? -10.478 -0.714 23.886 1.00 90.94 92 ALA A O 1
ATOM 720 N N . LEU A 1 93 ? -11.988 0.729 24.724 1.00 93.06 93 LEU A N 1
ATOM 721 C CA . LEU A 1 93 ? -11.717 1.794 23.754 1.00 93.06 93 LEU A CA 1
ATOM 722 C C . LEU A 1 93 ? -10.249 2.236 23.756 1.00 93.06 93 LEU A C 1
ATOM 724 O O . LEU A 1 93 ? -9.656 2.387 22.690 1.00 93.06 93 LEU A O 1
ATOM 728 N N . ALA A 1 94 ? -9.634 2.396 24.931 1.00 93.12 94 ALA A N 1
ATOM 729 C CA . ALA A 1 94 ? -8.227 2.775 25.032 1.00 93.12 94 ALA A CA 1
ATOM 730 C C . ALA A 1 94 ? -7.289 1.713 24.427 1.00 93.12 94 ALA A C 1
ATOM 732 O O . ALA A 1 94 ? -6.368 2.057 23.682 1.00 93.12 94 ALA A O 1
ATOM 733 N N . ARG A 1 95 ? -7.530 0.419 24.699 1.00 94.44 95 ARG A N 1
ATOM 734 C CA . ARG A 1 95 ? -6.754 -0.681 24.093 1.00 94.44 95 ARG A CA 1
ATOM 735 C C . ARG A 1 95 ? -6.930 -0.726 22.581 1.00 94.44 95 ARG A C 1
ATOM 737 O O . ARG A 1 95 ? -5.936 -0.777 21.860 1.00 94.44 95 ARG A O 1
ATOM 744 N N . PHE A 1 96 ? -8.176 -0.659 22.120 1.00 94.12 96 PHE A N 1
ATOM 745 C CA . PHE A 1 96 ? -8.512 -0.631 20.703 1.00 94.12 96 PHE A CA 1
ATOM 746 C C . PHE A 1 96 ? -7.821 0.530 19.980 1.00 94.12 96 PHE A C 1
ATOM 748 O O . PHE A 1 96 ? -7.122 0.304 18.995 1.00 94.12 96 PHE A O 1
ATOM 755 N N . GLY A 1 97 ? -7.911 1.753 20.514 1.00 93.38 97 GLY A N 1
ATOM 756 C CA . GLY A 1 97 ? -7.223 2.922 19.962 1.00 93.38 97 GLY A CA 1
ATOM 757 C C . GLY A 1 97 ? -5.700 2.749 19.908 1.00 93.38 97 GLY A C 1
ATOM 758 O O . GLY A 1 97 ? -5.069 3.105 18.911 1.00 93.38 97 GLY A O 1
ATOM 759 N N . GLY A 1 98 ? -5.107 2.132 20.935 1.00 95.00 98 GLY A N 1
ATOM 760 C CA . GLY A 1 98 ? -3.688 1.770 20.943 1.00 95.00 98 GLY A CA 1
ATOM 761 C C . GLY A 1 98 ? -3.311 0.809 19.811 1.00 95.00 98 GLY A C 1
ATOM 762 O O . GLY A 1 98 ? -2.344 1.058 19.087 1.00 95.00 98 GLY A O 1
ATOM 763 N N . TRP A 1 99 ? -4.093 -0.252 19.604 1.00 95.06 99 TRP A N 1
ATOM 764 C CA . TRP A 1 99 ? -3.862 -1.219 18.525 1.00 95.06 99 TRP A CA 1
ATOM 765 C C . TRP A 1 99 ? -4.092 -0.629 17.134 1.00 95.06 99 TRP A C 1
ATOM 767 O O . TRP A 1 99 ? -3.294 -0.890 16.237 1.00 95.06 99 TRP A O 1
ATOM 777 N N . VAL A 1 100 ? -5.106 0.220 16.954 1.00 92.25 100 VAL A N 1
ATOM 778 C CA . VAL A 1 100 ? -5.338 0.955 15.699 1.00 92.25 100 VAL A CA 1
ATOM 779 C C . VAL A 1 100 ? -4.166 1.888 15.384 1.00 92.25 100 VAL A C 1
ATOM 781 O O . VAL A 1 100 ? -3.707 1.948 14.244 1.00 92.25 100 VAL A O 1
ATOM 784 N N . SER A 1 101 ? -3.643 2.606 16.379 1.00 92.00 101 SER A N 1
ATOM 785 C CA . SER A 1 101 ? -2.485 3.490 16.191 1.00 92.00 101 SER A CA 1
ATOM 786 C C . SER A 1 101 ? -1.223 2.706 15.808 1.00 92.00 101 SER A C 1
ATOM 788 O O . SER A 1 101 ? -0.517 3.063 14.855 1.00 92.00 101 SER A O 1
ATOM 790 N N . GLN A 1 102 ? -0.977 1.582 16.492 1.00 93.44 102 GLN A N 1
ATOM 791 C CA . GLN A 1 102 ? 0.100 0.656 16.146 1.00 93.44 102 GLN A CA 1
ATOM 792 C C . GLN A 1 102 ? -0.057 0.147 14.707 1.00 93.44 102 GLN A C 1
ATOM 794 O O . GLN A 1 102 ? 0.884 0.210 13.919 1.00 93.44 102 GLN A O 1
ATOM 799 N N . TRP A 1 103 ? -1.260 -0.296 14.345 1.00 91.12 103 TRP A N 1
ATOM 800 C CA . TRP A 1 103 ? -1.589 -0.773 13.009 1.00 91.12 103 TRP A CA 1
ATOM 801 C C . TRP A 1 103 ? -1.294 0.266 11.921 1.00 91.12 103 TRP A C 1
ATOM 803 O O . TRP A 1 103 ? -0.555 -0.016 10.978 1.00 91.12 103 TRP A O 1
ATOM 813 N N . ARG A 1 104 ? -1.808 1.494 12.073 1.00 91.75 104 ARG A N 1
ATOM 814 C CA . ARG A 1 104 ? -1.594 2.591 11.113 1.00 91.75 104 ARG A CA 1
ATOM 815 C C . ARG A 1 104 ? -0.106 2.894 10.917 1.00 91.75 104 ARG A C 1
ATOM 817 O O . ARG A 1 104 ? 0.331 3.136 9.789 1.00 91.75 104 ARG A O 1
ATOM 824 N N . THR A 1 105 ? 0.679 2.834 11.992 1.00 92.75 105 THR A N 1
ATOM 825 C CA . THR A 1 105 ? 2.136 3.026 11.944 1.00 92.75 105 THR A CA 1
ATOM 826 C C . THR A 1 105 ? 2.817 1.937 11.112 1.00 92.75 105 THR A C 1
ATOM 828 O O . THR A 1 105 ? 3.611 2.244 10.218 1.00 92.75 105 THR A O 1
ATOM 831 N N . GLU A 1 106 ? 2.475 0.672 11.355 1.00 92.50 106 GLU A N 1
ATOM 832 C CA . GLU A 1 106 ? 3.044 -0.473 10.637 1.00 92.50 106 GLU A CA 1
ATOM 833 C C . GLU A 1 106 ? 2.639 -0.488 9.154 1.00 92.50 106 GLU A C 1
ATOM 835 O O . GLU A 1 106 ? 3.486 -0.701 8.280 1.00 92.50 106 GLU A O 1
ATOM 840 N N . VAL A 1 107 ? 1.376 -0.179 8.837 1.00 91.94 107 VAL A N 1
ATOM 841 C CA . VAL A 1 107 ? 0.907 -0.056 7.446 1.00 91.94 107 VAL A CA 1
ATOM 842 C C . VAL A 1 107 ? 1.635 1.073 6.727 1.00 91.94 107 VAL A C 1
ATOM 844 O O . VAL A 1 107 ? 2.130 0.859 5.623 1.00 91.94 107 VAL A O 1
ATOM 847 N N . THR A 1 108 ? 1.789 2.240 7.359 1.00 91.75 108 THR A N 1
ATOM 848 C CA . THR A 1 108 ? 2.544 3.364 6.777 1.00 91.75 108 THR A CA 1
ATOM 849 C C . THR A 1 108 ? 3.987 2.959 6.470 1.00 91.75 108 THR A C 1
ATOM 851 O O . THR A 1 108 ? 4.534 3.291 5.415 1.00 91.75 108 THR A O 1
ATOM 854 N N . ALA A 1 109 ? 4.625 2.207 7.371 1.00 91.81 109 ALA A N 1
ATOM 855 C CA . ALA A 1 109 ? 5.966 1.682 7.141 1.00 91.81 109 ALA A CA 1
ATOM 856 C C . ALA A 1 109 ? 6.002 0.686 5.967 1.00 91.81 109 ALA A C 1
ATOM 858 O O . ALA A 1 109 ? 6.936 0.725 5.162 1.00 91.81 109 ALA A O 1
ATOM 859 N N . CYS A 1 110 ? 4.991 -0.177 5.834 1.00 91.81 110 CYS A N 1
ATOM 860 C CA . CYS A 1 110 ? 4.844 -1.091 4.701 1.00 91.81 110 CYS A CA 1
ATOM 861 C C . CYS A 1 110 ? 4.658 -0.336 3.377 1.00 91.81 110 CYS A C 1
ATOM 863 O O . CYS A 1 110 ? 5.395 -0.592 2.423 1.00 91.81 110 CYS A O 1
ATOM 865 N N . GLN A 1 111 ? 3.759 0.651 3.339 1.00 91.94 111 GLN A N 1
ATOM 866 C CA . GLN A 1 111 ? 3.513 1.497 2.170 1.00 91.94 111 GLN A CA 1
ATOM 867 C C . GLN A 1 111 ? 4.790 2.207 1.713 1.00 91.94 111 GLN A C 1
ATOM 869 O O . GLN A 1 111 ? 5.165 2.123 0.546 1.00 91.94 111 GLN A O 1
ATOM 874 N N . ARG A 1 112 ? 5.544 2.810 2.644 1.00 91.81 112 ARG A N 1
ATOM 875 C CA . ARG A 1 112 ? 6.840 3.445 2.338 1.00 91.81 112 ARG A CA 1
ATOM 876 C C . ARG A 1 112 ? 7.845 2.475 1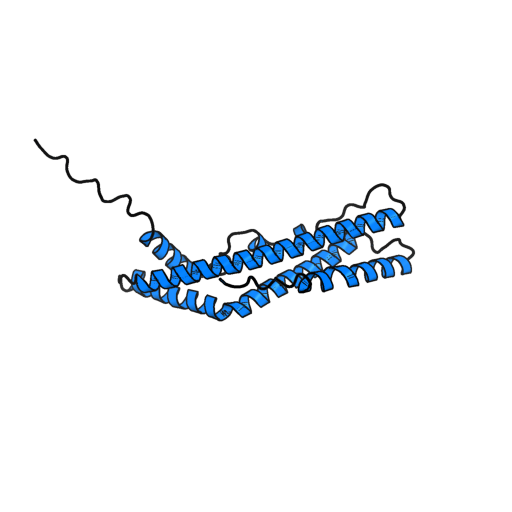.717 1.00 91.81 112 ARG A C 1
ATOM 878 O O . ARG A 1 112 ? 8.593 2.870 0.825 1.00 91.81 112 ARG A O 1
ATOM 885 N N . ARG A 1 113 ? 7.868 1.211 2.155 1.00 92.12 113 ARG A N 1
ATOM 886 C CA . ARG A 1 113 ? 8.723 0.177 1.545 1.00 92.12 113 ARG A CA 1
ATOM 887 C C . ARG A 1 113 ? 8.273 -0.152 0.120 1.00 92.12 113 ARG A C 1
ATOM 889 O O . ARG A 1 113 ? 9.131 -0.247 -0.752 1.00 92.12 113 ARG A O 1
ATOM 896 N N . GLY A 1 114 ? 6.969 -0.271 -0.127 1.00 91.38 114 GLY A N 1
ATOM 897 C CA . GLY A 1 114 ? 6.427 -0.481 -1.474 1.00 91.38 114 GLY A CA 1
ATOM 898 C C . GLY A 1 114 ? 6.744 0.674 -2.426 1.00 91.38 114 GLY A C 1
ATOM 899 O O . GLY A 1 114 ? 7.275 0.455 -3.513 1.00 91.38 114 GLY A O 1
ATOM 900 N N . LEU A 1 115 ? 6.548 1.918 -1.976 1.00 92.31 115 LEU A N 1
ATOM 901 C CA . LEU A 1 115 ? 6.905 3.120 -2.739 1.00 92.31 115 LEU A CA 1
ATOM 902 C C . LEU A 1 115 ? 8.405 3.175 -3.068 1.00 92.31 115 LEU A C 1
ATOM 904 O O . LEU A 1 115 ? 8.783 3.545 -4.179 1.00 92.31 115 LEU A O 1
ATOM 908 N N . ALA A 1 116 ? 9.268 2.767 -2.132 1.00 91.00 116 ALA A N 1
ATOM 909 C CA . ALA A 1 116 ? 10.705 2.680 -2.375 1.00 91.00 116 ALA A CA 1
ATOM 910 C C . ALA A 1 116 ? 11.061 1.609 -3.424 1.00 91.00 116 ALA A C 1
ATOM 912 O O . ALA A 1 116 ? 11.911 1.858 -4.278 1.00 91.00 116 ALA A O 1
ATOM 913 N N . LEU A 1 117 ? 10.398 0.443 -3.407 1.00 89.69 117 LEU A N 1
ATOM 914 C CA . LEU A 1 117 ? 10.578 -0.589 -4.437 1.00 89.69 117 LEU A CA 1
ATOM 915 C C . LEU A 1 117 ? 10.179 -0.075 -5.823 1.00 89.69 117 LEU A C 1
ATOM 917 O O . LEU A 1 117 ? 10.926 -0.266 -6.783 1.00 89.69 117 LEU A O 1
ATOM 921 N N . ALA A 1 118 ? 9.048 0.622 -5.916 1.00 90.44 118 ALA A N 1
ATOM 922 C CA . ALA A 1 118 ? 8.579 1.190 -7.171 1.00 90.44 118 ALA A CA 1
ATOM 923 C C . ALA A 1 118 ? 9.524 2.282 -7.701 1.00 90.44 118 ALA A C 1
ATOM 925 O O . ALA A 1 118 ? 9.842 2.310 -8.889 1.00 90.44 118 ALA A O 1
ATOM 926 N N . ALA A 1 119 ? 10.068 3.121 -6.814 1.00 89.31 119 ALA A N 1
ATOM 927 C CA . ALA A 1 119 ? 11.089 4.098 -7.181 1.00 89.31 119 ALA A CA 1
ATOM 928 C C . ALA A 1 119 ? 12.386 3.453 -7.687 1.00 89.31 119 ALA A C 1
ATOM 930 O O . ALA A 1 119 ? 12.970 3.929 -8.662 1.00 89.31 119 ALA A O 1
ATOM 931 N N . CYS A 1 120 ? 12.818 2.345 -7.079 1.00 88.44 120 CYS A N 1
ATOM 932 C CA . CYS A 1 120 ? 13.940 1.573 -7.604 1.00 88.44 120 CYS A CA 1
ATOM 933 C C . CYS A 1 120 ? 13.641 1.007 -8.999 1.00 88.44 120 CYS A C 1
ATOM 935 O O . CYS A 1 120 ? 14.530 1.025 -9.844 1.00 88.44 120 CYS A O 1
ATOM 937 N N . ALA A 1 121 ? 12.422 0.533 -9.266 1.00 86.38 121 ALA A N 1
ATOM 938 C CA . ALA A 1 121 ? 12.054 0.018 -10.585 1.00 86.38 121 ALA A CA 1
ATOM 939 C C . ALA A 1 121 ? 12.120 1.103 -11.677 1.00 86.38 121 ALA A C 1
ATOM 941 O O . ALA A 1 121 ? 12.694 0.856 -12.738 1.00 86.38 121 ALA A O 1
ATOM 942 N N . ASP A 1 122 ? 11.627 2.317 -11.406 1.00 90.12 122 ASP A N 1
ATOM 943 C CA . ASP A 1 122 ? 11.748 3.440 -12.351 1.00 90.12 122 ASP A CA 1
ATOM 944 C C . ASP A 1 122 ? 13.213 3.823 -12.599 1.00 90.12 122 ASP A C 1
ATOM 946 O O . ASP A 1 122 ? 13.625 4.025 -13.741 1.00 90.12 122 ASP A O 1
ATOM 950 N N . GLN A 1 123 ? 14.028 3.884 -11.539 1.00 89.81 123 GLN A N 1
ATOM 951 C CA . GLN A 1 123 ? 15.458 4.176 -11.667 1.00 89.81 123 GLN A CA 1
ATOM 952 C C . GLN A 1 123 ? 16.168 3.132 -12.545 1.00 89.81 123 GLN A C 1
ATOM 954 O O . GLN A 1 123 ? 17.061 3.450 -13.332 1.00 89.81 123 GLN A O 1
ATOM 959 N N . GLU A 1 124 ? 15.778 1.869 -12.417 1.00 86.75 124 GLU A N 1
ATOM 960 C CA . GLU A 1 124 ? 16.341 0.762 -13.183 1.00 86.75 124 GLU A CA 1
ATOM 961 C C . GLU A 1 124 ? 15.911 0.785 -14.648 1.00 86.75 124 GLU A C 1
ATOM 963 O O . GLU A 1 124 ? 16.737 0.494 -15.520 1.00 86.75 124 GLU A O 1
ATOM 968 N N . LEU A 1 125 ? 14.670 1.191 -14.930 1.00 88.50 125 LEU A N 1
ATOM 969 C CA . LEU A 1 125 ? 14.218 1.475 -16.288 1.00 88.50 125 LEU A CA 1
ATOM 970 C C . LEU A 1 125 ? 15.019 2.628 -16.902 1.00 88.50 125 LEU A C 1
ATOM 972 O O . LEU A 1 125 ? 15.575 2.454 -17.985 1.00 88.50 125 LEU A O 1
ATOM 976 N N . ALA A 1 126 ? 15.174 3.746 -16.188 1.00 89.06 126 ALA A N 1
ATOM 977 C CA . ALA A 1 126 ? 15.937 4.902 -16.662 1.00 89.06 126 ALA A CA 1
ATOM 978 C C . ALA A 1 126 ? 17.395 4.532 -16.989 1.00 89.06 126 ALA A C 1
ATOM 980 O O . ALA A 1 126 ? 17.936 4.895 -18.038 1.00 89.06 126 ALA A O 1
ATOM 981 N N . HIS A 1 127 ? 18.036 3.735 -16.127 1.00 86.56 127 HIS A N 1
ATOM 982 C CA . HIS A 1 127 ? 19.374 3.214 -16.397 1.00 86.56 127 HIS A CA 1
ATOM 983 C C . HIS A 1 127 ? 19.418 2.310 -17.634 1.00 86.56 127 HIS A C 1
ATOM 985 O O . HIS A 1 127 ? 20.377 2.384 -18.409 1.00 86.56 127 HIS A O 1
ATOM 991 N N . TYR A 1 128 ? 18.407 1.462 -17.833 1.00 85.88 128 TYR A N 1
ATOM 992 C CA . TYR A 1 128 ? 18.327 0.620 -19.019 1.00 85.88 128 TYR A CA 1
ATOM 993 C C . TYR A 1 128 ? 18.134 1.449 -20.289 1.00 85.88 128 TYR A C 1
ATOM 995 O O . TYR A 1 128 ? 18.910 1.266 -21.224 1.00 85.88 128 TYR A O 1
ATOM 1003 N N . GLN A 1 129 ? 17.194 2.397 -20.302 1.00 88.94 129 GLN A N 1
ATOM 1004 C CA . GLN A 1 129 ? 16.937 3.307 -21.423 1.00 88.94 129 GLN A CA 1
ATOM 1005 C C . GLN A 1 129 ? 18.208 4.049 -21.844 1.00 88.94 129 GLN A C 1
ATOM 1007 O O . GLN A 1 129 ? 18.578 4.017 -23.017 1.00 88.94 129 GLN A O 1
ATOM 1012 N N . ALA A 1 130 ? 18.948 4.619 -20.887 1.00 87.31 130 ALA A N 1
ATOM 1013 C CA . ALA A 1 130 ? 20.218 5.285 -21.169 1.00 87.31 130 ALA A CA 1
ATOM 1014 C C . ALA A 1 130 ? 21.269 4.324 -21.755 1.00 87.31 130 ALA A C 1
ATOM 1016 O O . ALA A 1 130 ? 22.010 4.681 -22.671 1.00 87.31 130 ALA A O 1
ATOM 1017 N N . SER A 1 131 ? 21.350 3.091 -21.243 1.00 84.69 131 SER A N 1
ATOM 1018 C CA . SER A 1 131 ? 22.293 2.086 -21.754 1.00 84.69 131 SER A CA 1
ATOM 1019 C C . SER A 1 131 ? 21.922 1.585 -23.154 1.00 84.69 131 SER A C 1
ATOM 1021 O O . SER A 1 131 ? 22.803 1.395 -23.994 1.00 84.69 131 SER A O 1
ATOM 1023 N N . TYR A 1 132 ? 20.625 1.428 -23.417 1.00 84.12 132 TYR A N 1
ATOM 1024 C CA . TYR A 1 132 ? 20.075 1.013 -24.698 1.00 84.12 132 TYR A CA 1
ATOM 1025 C C . TYR A 1 132 ? 20.313 2.087 -25.761 1.00 84.12 132 TYR A C 1
ATOM 1027 O O . TYR A 1 132 ? 20.842 1.765 -26.819 1.00 84.12 132 TYR A O 1
ATOM 1035 N N . ALA A 1 133 ? 20.024 3.356 -25.456 1.00 87.31 133 ALA A N 1
ATOM 1036 C CA . ALA A 1 133 ? 20.243 4.483 -26.365 1.00 87.31 133 ALA A CA 1
ATOM 1037 C C . ALA A 1 133 ? 21.707 4.589 -26.803 1.00 87.31 133 ALA A C 1
ATOM 1039 O O . ALA A 1 133 ? 22.006 4.641 -27.994 1.00 87.31 133 ALA A O 1
ATOM 1040 N N . ARG A 1 134 ? 22.639 4.493 -25.841 1.00 85.06 134 ARG A N 1
ATOM 1041 C CA . ARG A 1 134 ? 24.084 4.477 -26.118 1.00 85.06 134 ARG A CA 1
ATOM 1042 C C . ARG A 1 134 ? 24.482 3.325 -27.039 1.00 85.06 134 ARG A C 1
ATOM 1044 O O . ARG A 1 134 ? 25.248 3.529 -27.975 1.00 85.06 134 ARG A O 1
ATOM 1051 N N . ALA A 1 135 ? 23.973 2.120 -26.784 1.00 83.62 135 ALA A N 1
ATOM 1052 C CA . ALA A 1 135 ? 24.279 0.944 -27.596 1.00 83.62 135 ALA A CA 1
ATOM 1053 C C . ALA A 1 135 ? 23.644 1.007 -28.999 1.00 83.62 135 ALA A C 1
ATOM 1055 O O . ALA A 1 135 ? 24.254 0.554 -29.965 1.00 83.62 135 ALA A O 1
ATOM 1056 N N . ALA A 1 136 ? 22.456 1.602 -29.115 1.00 83.00 136 ALA A N 1
ATOM 1057 C CA . ALA A 1 136 ? 21.737 1.814 -30.368 1.00 83.00 136 ALA A CA 1
ATOM 1058 C C . ALA A 1 136 ? 22.191 3.073 -31.134 1.00 83.00 136 ALA A C 1
ATOM 1060 O O . ALA A 1 136 ? 21.675 3.329 -32.218 1.00 83.00 136 ALA A O 1
ATOM 1061 N N . ARG A 1 137 ? 23.150 3.846 -30.594 1.00 85.19 137 ARG A N 1
ATOM 1062 C CA . ARG A 1 137 ? 23.608 5.142 -31.133 1.00 85.19 137 ARG A CA 1
ATOM 1063 C C . ARG A 1 137 ? 22.465 6.147 -31.343 1.00 85.19 137 ARG A C 1
ATOM 1065 O O . ARG A 1 137 ? 22.460 6.887 -32.320 1.00 85.19 137 ARG A O 1
ATOM 1072 N N . GLN A 1 138 ? 21.502 6.154 -30.428 1.00 83.94 138 GLN A N 1
ATOM 1073 C CA . GLN A 1 138 ? 20.401 7.115 -30.397 1.00 83.94 138 GLN A CA 1
ATOM 1074 C C . GLN A 1 138 ? 20.781 8.302 -29.503 1.00 83.94 138 GLN A C 1
ATOM 1076 O O . GLN A 1 138 ? 21.395 8.105 -28.452 1.00 83.94 138 GLN A O 1
ATOM 1081 N N . GLU A 1 139 ? 20.430 9.520 -29.925 1.00 79.25 139 GLU A N 1
ATOM 1082 C CA . GLU A 1 139 ? 20.678 10.746 -29.149 1.00 79.25 139 GLU A CA 1
ATOM 1083 C C . GLU A 1 139 ? 19.797 10.818 -27.897 1.00 79.25 139 GLU A C 1
ATOM 1085 O O . GLU A 1 139 ? 20.275 11.205 -26.831 1.00 79.25 139 GLU A O 1
ATOM 1090 N N . GLU A 1 140 ? 18.542 10.376 -28.003 1.00 80.50 140 GLU A N 1
ATOM 1091 C CA . GLU A 1 140 ? 17.577 10.392 -26.906 1.00 80.50 140 GLU A CA 1
ATOM 1092 C C . GLU A 1 140 ? 17.213 8.968 -26.450 1.00 80.50 140 GLU A C 1
ATOM 1094 O O . GLU A 1 140 ? 17.084 8.062 -27.284 1.00 80.50 140 GLU A O 1
ATOM 1099 N N . PRO A 1 141 ? 17.059 8.725 -25.132 1.00 79.81 141 PRO A N 1
ATOM 1100 C CA . PRO A 1 141 ? 16.575 7.448 -24.642 1.00 79.81 141 PRO A CA 1
ATOM 1101 C C . PRO A 1 141 ? 15.144 7.161 -25.105 1.00 79.81 141 PRO A C 1
ATOM 1103 O O . PRO A 1 141 ? 14.299 8.049 -25.045 1.00 79.81 141 PRO A O 1
ATOM 1106 N N . PRO A 1 142 ? 14.837 5.920 -25.520 1.00 80.06 142 PRO A N 1
ATOM 1107 C CA . PRO A 1 142 ? 13.485 5.567 -25.934 1.00 80.06 142 PRO A CA 1
ATOM 1108 C C . PRO A 1 142 ? 12.511 5.708 -24.765 1.00 80.06 142 PRO A C 1
ATOM 1110 O O . PRO A 1 142 ? 12.762 5.161 -23.685 1.00 80.06 142 PRO A O 1
ATOM 1113 N N . ASP A 1 143 ? 11.390 6.384 -25.002 1.00 85.44 143 ASP A N 1
ATOM 1114 C CA . ASP A 1 143 ? 10.320 6.500 -24.018 1.00 85.44 143 ASP A CA 1
ATOM 1115 C C . ASP A 1 143 ? 9.705 5.123 -23.717 1.00 85.44 143 ASP A C 1
ATOM 1117 O O . ASP A 1 143 ? 9.587 4.253 -24.588 1.00 85.44 143 ASP A O 1
ATOM 1121 N N . ALA A 1 144 ? 9.374 4.894 -22.451 1.00 87.38 144 ALA A N 1
ATOM 1122 C CA . ALA A 1 144 ? 8.773 3.654 -21.987 1.00 87.38 144 ALA A CA 1
ATOM 1123 C C . ALA A 1 144 ? 7.903 3.926 -20.755 1.00 87.38 144 ALA A C 1
ATOM 1125 O O . ALA A 1 144 ? 8.276 4.741 -19.907 1.00 87.38 144 ALA A O 1
ATOM 1126 N N . PRO A 1 145 ? 6.763 3.225 -20.619 1.00 89.31 145 PRO A N 1
ATOM 1127 C CA . PRO A 1 145 ? 5.846 3.450 -19.513 1.00 89.31 145 PRO A CA 1
ATOM 1128 C C . PRO A 1 145 ? 6.516 3.151 -18.169 1.00 89.31 145 PRO A C 1
ATOM 1130 O O . PRO A 1 145 ? 7.269 2.186 -18.032 1.00 89.31 145 PRO A O 1
ATOM 1133 N N . SER A 1 146 ? 6.207 3.967 -17.160 1.00 90.12 146 SER A N 1
ATOM 1134 C CA . SER A 1 146 ? 6.727 3.787 -15.802 1.00 90.12 146 SER A CA 1
ATOM 1135 C C . SER A 1 146 ? 6.229 2.464 -15.190 1.00 90.12 146 SER A C 1
ATOM 1137 O O . SER A 1 146 ? 5.015 2.260 -15.083 1.00 90.12 146 SER A O 1
ATOM 1139 N N . PRO A 1 147 ? 7.134 1.588 -14.707 1.00 84.62 147 PRO A N 1
ATOM 1140 C CA . PRO A 1 147 ? 6.763 0.376 -13.985 1.00 84.62 147 PRO A CA 1
ATOM 1141 C C . PRO A 1 147 ? 5.997 0.687 -12.702 1.00 84.62 147 PRO A C 1
ATOM 1143 O O . PRO A 1 147 ? 5.075 -0.043 -12.349 1.00 84.62 147 PRO A O 1
ATOM 1146 N N . ARG A 1 148 ? 6.337 1.793 -12.022 1.00 87.56 148 ARG A N 1
ATOM 1147 C CA . ARG A 1 148 ? 5.595 2.275 -10.850 1.00 87.56 148 ARG A CA 1
ATOM 1148 C C . ARG A 1 148 ? 4.129 2.518 -11.181 1.00 87.56 148 ARG A C 1
ATOM 1150 O O . ARG A 1 148 ? 3.272 2.052 -10.440 1.00 87.56 148 ARG A O 1
ATOM 1157 N N . ALA A 1 149 ? 3.859 3.254 -12.258 1.00 86.31 149 ALA A N 1
ATOM 1158 C CA . ALA A 1 149 ? 2.494 3.603 -12.647 1.00 86.31 149 ALA A CA 1
ATOM 1159 C C . ALA A 1 149 ? 1.657 2.366 -13.004 1.00 86.31 149 ALA A C 1
ATOM 1161 O O . ALA A 1 149 ? 0.451 2.365 -12.796 1.00 86.31 149 ALA A O 1
ATOM 1162 N N . ALA A 1 150 ? 2.300 1.313 -13.514 1.00 83.50 150 ALA A N 1
ATOM 1163 C CA . ALA A 1 150 ? 1.635 0.062 -13.851 1.00 83.50 150 ALA A CA 1
ATOM 1164 C C . ALA A 1 150 ? 1.361 -0.846 -12.636 1.00 83.50 150 ALA A C 1
ATOM 1166 O O . ALA A 1 150 ? 0.433 -1.645 -12.696 1.00 83.50 150 ALA A O 1
ATOM 1167 N N . ALA A 1 151 ? 2.164 -0.758 -11.569 1.00 83.00 151 ALA A N 1
ATOM 1168 C CA . ALA A 1 151 ? 2.124 -1.717 -10.459 1.00 83.00 151 ALA A CA 1
ATOM 1169 C C . ALA A 1 151 ? 1.541 -1.171 -9.142 1.00 83.00 151 ALA A C 1
ATOM 1171 O O . ALA A 1 151 ? 1.110 -1.956 -8.302 1.00 83.00 151 ALA A O 1
ATOM 1172 N N . LEU A 1 152 ? 1.557 0.147 -8.902 1.00 86.44 152 LEU A N 1
ATOM 1173 C CA . LEU A 1 152 ? 0.975 0.703 -7.676 1.00 86.44 152 LEU A CA 1
ATOM 1174 C C . LEU A 1 152 ? -0.533 0.913 -7.826 1.00 86.44 152 LEU A C 1
ATOM 1176 O O . LEU A 1 152 ? -0.978 1.734 -8.623 1.00 86.44 152 LEU A O 1
ATOM 1180 N N . ASP A 1 153 ? -1.297 0.216 -6.990 1.00 86.94 153 ASP A N 1
ATOM 1181 C CA . ASP A 1 153 ? -2.715 0.480 -6.747 1.00 86.94 153 ASP A CA 1
ATOM 1182 C C . ASP A 1 153 ? -2.937 1.480 -5.588 1.00 86.94 153 ASP A C 1
ATOM 1184 O O . ASP A 1 153 ? -2.002 1.918 -4.906 1.00 86.94 153 ASP A O 1
ATOM 1188 N N . GLU A 1 154 ? -4.205 1.820 -5.337 1.00 83.62 154 GLU A N 1
ATOM 1189 C CA . GLU A 1 154 ? -4.615 2.773 -4.299 1.00 83.62 154 GLU A CA 1
ATOM 1190 C C . GLU A 1 154 ? -4.184 2.359 -2.882 1.00 83.62 154 GLU A C 1
ATOM 1192 O O . GLU A 1 154 ? -3.938 3.221 -2.039 1.00 83.62 154 GLU A O 1
ATOM 1197 N N . SER A 1 155 ? -3.999 1.067 -2.595 1.00 83.25 155 SER A N 1
ATOM 1198 C CA . SER A 1 155 ? -3.607 0.608 -1.253 1.00 83.25 155 SER A CA 1
ATOM 1199 C C . SER A 1 155 ? -2.195 1.054 -0.849 1.00 83.25 155 SER A C 1
ATOM 1201 O O . SER A 1 155 ? -1.876 1.119 0.343 1.00 83.25 155 SER A O 1
ATOM 1203 N N . TRP A 1 156 ? -1.345 1.396 -1.824 1.00 86.50 156 TRP A N 1
ATOM 1204 C CA . TRP A 1 156 ? 0.018 1.875 -1.588 1.00 86.50 156 TRP A CA 1
ATOM 1205 C C . TRP A 1 156 ? 0.109 3.388 -1.368 1.00 86.50 156 TRP A C 1
ATOM 1207 O O . TRP A 1 156 ? 1.095 3.852 -0.791 1.00 86.50 156 TRP A O 1
ATOM 1217 N N . THR A 1 157 ? -0.896 4.147 -1.812 1.00 82.75 157 THR A N 1
ATOM 1218 C CA . THR A 1 157 ? -0.914 5.622 -1.774 1.00 82.75 157 THR A CA 1
ATOM 1219 C C . THR A 1 157 ? -2.038 6.204 -0.920 1.00 82.75 157 THR A C 1
ATOM 1221 O O . THR A 1 157 ? -1.977 7.376 -0.556 1.00 82.75 157 THR A O 1
ATOM 1224 N N . GLY A 1 158 ? -3.063 5.408 -0.622 1.00 80.56 158 GLY A N 1
ATOM 1225 C CA . GLY A 1 158 ? -4.236 5.791 0.150 1.00 80.56 158 GLY A CA 1
ATOM 1226 C C . GLY A 1 158 ? -4.054 5.648 1.659 1.00 80.56 158 GLY A C 1
ATOM 1227 O O . GLY A 1 158 ? -2.989 5.277 2.168 1.00 80.56 158 GLY A O 1
ATOM 1228 N N . ALA A 1 159 ? -5.130 5.944 2.388 1.00 79.19 159 ALA A N 1
ATOM 1229 C CA . ALA A 1 159 ? -5.156 5.841 3.840 1.00 79.19 159 ALA A CA 1
ATOM 1230 C C . ALA A 1 159 ? -4.831 4.403 4.307 1.00 79.19 159 ALA A C 1
ATOM 1232 O O . ALA A 1 159 ? -5.200 3.433 3.635 1.00 79.19 159 ALA A O 1
ATOM 1233 N N . PRO A 1 160 ? -4.173 4.227 5.470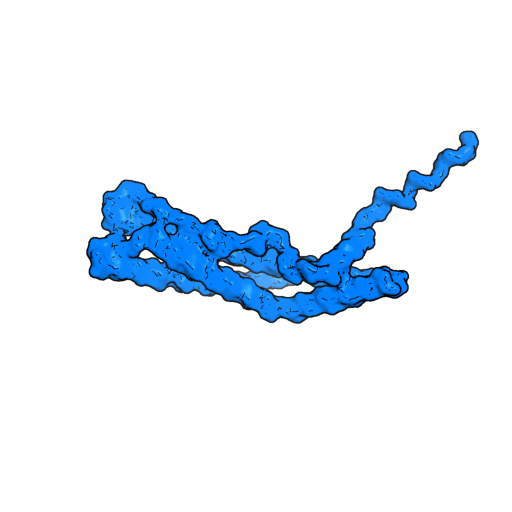 1.00 75.06 160 PRO A N 1
ATOM 1234 C CA . PRO A 1 160 ? -3.785 2.921 6.015 1.00 75.06 160 PRO A CA 1
ATOM 1235 C C . PRO A 1 160 ? -4.979 2.110 6.571 1.00 75.06 160 PRO A C 1
ATOM 1237 O O . PRO A 1 160 ? -4.884 1.468 7.617 1.00 75.06 160 PRO A O 1
ATOM 1240 N N . GLU A 1 161 ? -6.122 2.161 5.890 1.00 71.94 161 GLU A N 1
ATOM 1241 C CA . GLU A 1 161 ? -7.429 1.701 6.369 1.00 71.94 161 GLU A CA 1
ATOM 1242 C C . GLU A 1 161 ? -7.997 0.539 5.560 1.00 71.94 161 GLU A C 1
ATOM 1244 O O . GLU A 1 161 ? -8.954 -0.086 5.998 1.00 71.94 161 GLU A O 1
ATOM 1249 N N . TRP A 1 162 ? -7.370 0.169 4.440 1.00 72.38 162 TRP A N 1
ATOM 1250 C CA . TRP A 1 162 ? -7.839 -0.901 3.548 1.00 72.38 162 TRP A CA 1
ATOM 1251 C C . TRP A 1 162 ? -7.999 -2.278 4.224 1.00 72.38 162 TRP A C 1
ATOM 1253 O O . TRP A 1 162 ? -8.654 -3.158 3.681 1.00 72.38 162 TRP A O 1
ATOM 1263 N N . MET A 1 163 ? -7.430 -2.475 5.420 1.00 63.28 163 MET A N 1
ATOM 1264 C CA . MET A 1 163 ? -7.602 -3.690 6.234 1.00 63.28 163 MET A CA 1
ATOM 1265 C C . MET A 1 163 ? -8.533 -3.518 7.443 1.00 63.28 163 MET A C 1
ATOM 1267 O O . MET A 1 163 ? -8.848 -4.495 8.119 1.00 63.28 163 MET A O 1
ATOM 1271 N N . LEU A 1 164 ? -8.953 -2.284 7.723 1.00 70.44 164 LEU A N 1
ATOM 1272 C CA . LEU A 1 164 ? -9.898 -1.914 8.777 1.00 70.44 164 LEU A CA 1
ATOM 1273 C C . LEU A 1 164 ? -11.326 -1.726 8.230 1.00 70.44 164 LEU A C 1
ATOM 1275 O O . LEU A 1 164 ? -12.197 -1.281 8.968 1.00 70.44 164 LEU A O 1
ATOM 1279 N N . ASP A 1 165 ? -11.586 -2.080 6.966 1.00 74.31 165 ASP A N 1
ATOM 1280 C CA . ASP A 1 165 ? -12.894 -1.899 6.305 1.00 74.31 165 ASP A CA 1
ATOM 1281 C C . ASP A 1 165 ? -13.986 -2.884 6.786 1.00 74.31 165 ASP A C 1
ATOM 1283 O O . ASP A 1 165 ? -15.132 -2.889 6.326 1.00 74.31 165 ASP A O 1
ATOM 1287 N N . ASP A 1 166 ? -13.660 -3.709 7.781 1.00 86.62 166 ASP A N 1
ATOM 1288 C CA . ASP A 1 166 ? -14.644 -4.510 8.497 1.00 86.62 166 ASP A CA 1
ATOM 1289 C C . ASP A 1 166 ? -15.707 -3.602 9.148 1.00 86.62 166 ASP A C 1
ATOM 1291 O O . ASP A 1 166 ? -15.402 -2.557 9.731 1.00 86.62 166 ASP A O 1
ATOM 1295 N N . VAL A 1 167 ? -16.982 -3.983 9.028 1.00 89.31 167 VAL A N 1
ATOM 1296 C CA . VAL A 1 167 ? -18.121 -3.186 9.515 1.00 89.31 167 VAL A CA 1
ATOM 1297 C C . VAL A 1 167 ? -18.004 -2.903 11.014 1.00 89.31 167 VAL A C 1
ATOM 1299 O O . VAL A 1 167 ? -18.267 -1.779 11.446 1.00 89.31 167 VAL A O 1
ATOM 1302 N N . LEU A 1 168 ? -17.577 -3.890 11.807 1.00 90.44 168 LEU A N 1
ATOM 1303 C CA . LEU A 1 168 ? -17.447 -3.739 13.255 1.00 90.44 168 LEU A CA 1
ATOM 1304 C C . LEU A 1 168 ? -16.262 -2.848 13.611 1.00 90.44 168 LEU A C 1
ATOM 1306 O O . LEU A 1 168 ? -16.374 -2.020 14.512 1.00 90.44 168 LEU A O 1
ATOM 1310 N N . VAL A 1 169 ? -15.153 -2.965 12.878 1.00 91.56 169 VAL A N 1
ATOM 1311 C CA . VAL A 1 169 ? -13.976 -2.108 13.073 1.00 91.56 169 VAL A CA 1
ATOM 1312 C C . VAL A 1 169 ? -14.314 -0.652 12.764 1.00 91.56 169 VAL A C 1
ATOM 1314 O O . VAL A 1 169 ? -14.035 0.226 13.580 1.00 91.56 169 VAL A O 1
ATOM 1317 N N . ARG A 1 170 ? -14.990 -0.381 11.640 1.00 92.50 170 ARG A N 1
ATOM 1318 C CA . ARG A 1 170 ? -15.454 0.974 11.297 1.00 92.50 170 ARG A CA 1
ATOM 1319 C C . ARG A 1 170 ? -16.399 1.543 12.350 1.00 92.50 170 ARG A C 1
ATOM 1321 O O . ARG A 1 170 ? -16.269 2.707 12.722 1.00 92.50 170 ARG A O 1
ATOM 1328 N N . ARG A 1 171 ? -17.322 0.732 12.873 1.00 93.75 171 ARG A N 1
AT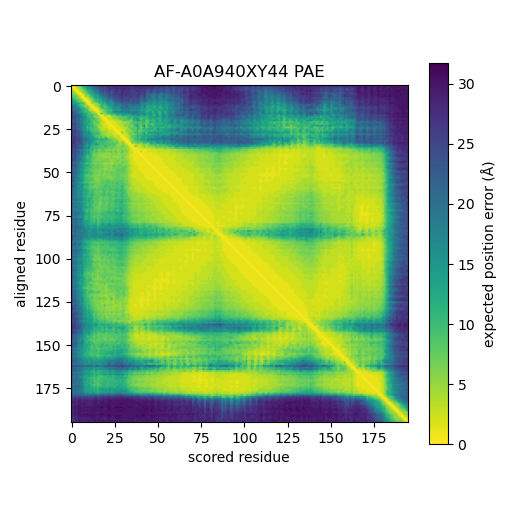OM 1329 C CA . ARG A 1 171 ? -18.233 1.174 13.934 1.00 93.75 171 ARG A CA 1
ATOM 1330 C C . ARG A 1 171 ? -17.494 1.460 15.244 1.00 93.75 171 ARG A C 1
ATOM 1332 O O . ARG A 1 171 ? -17.734 2.496 15.857 1.00 93.75 171 ARG A O 1
ATOM 1339 N N . ALA A 1 172 ? -16.562 0.599 15.646 1.00 91.88 172 ALA A N 1
ATOM 1340 C CA . ALA A 1 172 ? -15.731 0.818 16.827 1.00 91.88 172 ALA A CA 1
ATOM 1341 C C . ALA A 1 172 ? -14.857 2.081 16.698 1.00 91.88 172 ALA A C 1
ATOM 1343 O O . ALA A 1 172 ? -14.713 2.819 17.672 1.00 91.88 172 ALA A O 1
ATOM 1344 N N . LEU A 1 173 ? -14.335 2.380 15.500 1.00 92.44 173 LEU A N 1
ATOM 1345 C CA . LEU A 1 173 ? -13.636 3.640 15.211 1.00 92.44 173 LEU A CA 1
ATOM 1346 C C . LEU A 1 173 ? -14.550 4.857 15.390 1.00 92.44 173 LEU A C 1
ATOM 1348 O O . LEU A 1 173 ? -14.154 5.808 16.055 1.00 92.44 173 LEU A O 1
ATOM 1352 N N . GLN A 1 174 ? -15.784 4.810 14.882 1.00 92.88 174 GLN A N 1
ATOM 1353 C CA . GLN A 1 174 ? -16.753 5.892 15.091 1.00 92.88 174 GLN A CA 1
ATOM 1354 C C . GLN A 1 174 ? -17.059 6.110 16.575 1.00 92.88 174 GLN A C 1
ATOM 1356 O O . GLN A 1 174 ? -17.102 7.250 17.027 1.00 92.88 174 GLN A O 1
ATOM 1361 N N . ILE A 1 175 ? -17.256 5.034 17.347 1.00 92.94 175 ILE A N 1
ATOM 1362 C CA . ILE A 1 175 ? -17.486 5.129 18.798 1.00 92.94 175 ILE A CA 1
ATOM 1363 C C . ILE A 1 175 ? -16.263 5.762 19.475 1.00 92.94 175 ILE A C 1
ATOM 1365 O O . ILE A 1 175 ? -16.408 6.674 20.287 1.00 92.94 175 ILE A O 1
ATOM 1369 N N . LEU A 1 176 ? -15.054 5.327 19.113 1.00 91.44 176 LEU A N 1
ATOM 1370 C CA . LEU A 1 176 ? -13.808 5.898 19.619 1.00 91.44 176 LEU A CA 1
ATOM 1371 C C . LEU A 1 176 ? -13.714 7.405 19.322 1.00 91.44 176 LEU A C 1
ATOM 1373 O O . LEU A 1 176 ? -13.423 8.185 20.225 1.00 91.44 176 LEU A O 1
ATOM 1377 N N . GLU A 1 177 ? -14.004 7.826 18.092 1.00 91.56 177 GLU A N 1
ATOM 1378 C CA . GLU A 1 177 ? -13.990 9.232 17.669 1.00 91.56 177 GLU A CA 1
ATOM 1379 C C . GLU A 1 177 ? -15.056 10.071 18.378 1.00 91.56 177 GLU A C 1
ATOM 1381 O O . GLU A 1 177 ? -14.773 11.183 18.813 1.00 91.56 177 GLU A O 1
ATOM 1386 N N . GLN A 1 178 ? -16.265 9.538 18.560 1.00 91.00 178 GLN A N 1
ATOM 1387 C CA . GLN A 1 178 ? -17.345 10.218 19.282 1.00 91.00 178 GLN A CA 1
ATOM 1388 C C . GLN A 1 178 ? -17.004 10.446 20.757 1.00 91.00 178 GLN A C 1
ATOM 1390 O O . GLN A 1 178 ? -17.398 11.459 21.331 1.00 91.00 178 GLN A O 1
ATOM 1395 N N . ARG A 1 179 ? -16.278 9.509 21.377 1.00 86.62 179 ARG A N 1
ATOM 1396 C CA . ARG A 1 179 ? -15.917 9.566 22.801 1.00 86.62 179 ARG A CA 1
ATOM 1397 C C . ARG A 1 179 ? -14.603 10.305 23.069 1.00 86.62 179 ARG A C 1
ATOM 1399 O O . ARG A 1 179 ? -14.420 10.799 24.177 1.00 86.62 179 ARG A O 1
ATOM 1406 N N . LEU A 1 180 ? -13.709 10.391 22.081 1.00 77.69 180 LEU A N 1
ATOM 1407 C CA . LEU A 1 180 ? -12.457 11.160 22.149 1.00 77.69 180 LEU A CA 1
ATOM 1408 C C . LEU A 1 180 ? -12.550 12.550 21.503 1.00 77.69 180 LEU A C 1
ATOM 1410 O O . LEU A 1 180 ? -11.646 13.366 21.691 1.00 77.69 180 LEU A O 1
ATOM 1414 N N . GLY A 1 181 ? -13.612 12.828 20.743 1.00 61.12 181 GLY A N 1
ATOM 1415 C CA . GLY A 1 181 ? -13.887 14.145 20.182 1.00 61.12 181 GLY A CA 1
ATOM 1416 C C . GLY A 1 181 ? -13.961 15.204 21.286 1.00 61.12 181 GLY A C 1
ATOM 1417 O O . GLY A 1 181 ? -14.359 14.895 22.412 1.00 61.12 181 GLY A O 1
ATOM 1418 N N . PRO A 1 182 ? -13.554 16.456 21.011 1.00 47.78 182 PRO A N 1
ATOM 1419 C CA . PRO A 1 182 ? -13.521 17.482 22.038 1.00 47.78 182 PRO A CA 1
ATOM 1420 C C . PRO A 1 182 ? -14.920 17.646 22.632 1.00 47.78 182 PRO A C 1
ATOM 1422 O O . PRO A 1 182 ? -15.878 17.942 21.919 1.00 47.78 182 PRO A O 1
ATOM 1425 N N . ALA A 1 183 ? -15.021 17.521 23.955 1.00 46.47 183 ALA A N 1
ATOM 1426 C CA . ALA A 1 183 ? -16.170 17.938 24.752 1.00 46.47 183 ALA A CA 1
ATOM 1427 C C . ALA A 1 183 ? -16.338 19.479 24.734 1.00 46.47 183 ALA A C 1
ATOM 1429 O O . ALA A 1 183 ? -16.494 20.119 25.767 1.00 46.47 183 ALA A O 1
ATOM 1430 N N . ALA A 1 184 ? -16.267 20.109 23.560 1.00 44.75 184 ALA A N 1
ATOM 1431 C CA . ALA A 1 184 ? -16.304 21.555 23.362 1.00 44.75 184 ALA A CA 1
ATOM 1432 C C . ALA A 1 184 ? -17.702 22.028 22.932 1.00 44.75 184 ALA A C 1
ATOM 1434 O O . ALA A 1 184 ? -17.845 22.770 21.964 1.00 44.75 184 ALA A O 1
ATOM 1435 N N . GLY A 1 185 ? -18.752 21.576 23.625 1.00 46.47 185 GLY A N 1
ATOM 1436 C CA . GLY A 1 185 ? -20.121 21.937 23.240 1.00 46.47 185 GLY A CA 1
ATOM 1437 C C . GLY A 1 185 ? -21.203 21.874 24.313 1.00 46.47 185 GLY A C 1
ATOM 1438 O O . GLY A 1 185 ? -22.363 22.086 23.974 1.00 46.47 185 GLY A O 1
ATOM 1439 N N . GLN A 1 186 ? -20.885 21.595 25.582 1.00 42.62 186 GLN A N 1
ATOM 1440 C CA . GLN A 1 186 ? -21.912 21.435 26.627 1.00 42.62 186 GLN A CA 1
ATOM 1441 C C . GLN A 1 186 ? -21.580 22.106 27.971 1.00 42.62 186 GLN A C 1
ATOM 1443 O O . GLN A 1 186 ? -22.095 21.697 29.003 1.00 42.62 186 GLN A O 1
ATOM 1448 N N . ALA A 1 187 ? -20.769 23.169 27.968 1.00 46.59 187 ALA A N 1
ATOM 1449 C CA . ALA A 1 187 ? -20.438 23.918 2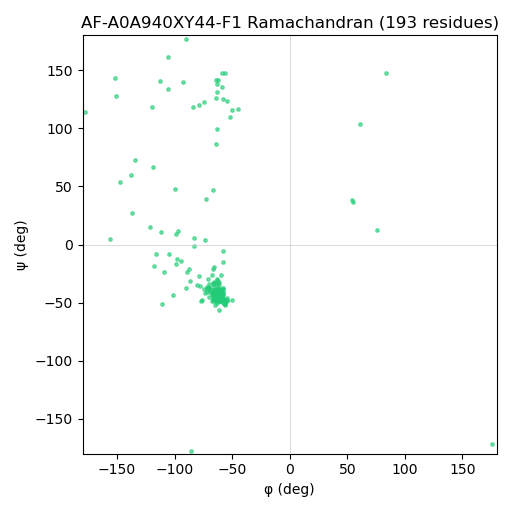9.187 1.00 46.59 187 ALA A CA 1
ATOM 1450 C C . ALA A 1 187 ? -20.807 25.415 29.161 1.00 46.59 187 ALA A C 1
ATOM 1452 O O . ALA A 1 187 ? -20.334 26.144 30.021 1.00 46.59 187 ALA A O 1
ATOM 1453 N N . ASP A 1 188 ? -21.643 25.897 28.229 1.00 44.62 188 ASP A N 1
ATOM 1454 C CA . ASP A 1 188 ? -22.050 27.318 28.252 1.00 44.62 188 ASP A CA 1
ATOM 1455 C C . ASP A 1 188 ? -23.479 27.570 27.740 1.00 44.62 188 ASP A C 1
ATOM 1457 O O . ASP A 1 188 ? -23.735 28.348 26.819 1.00 44.62 188 ASP A O 1
ATOM 1461 N N . ARG A 1 189 ? -24.456 26.858 28.314 1.00 46.53 189 ARG A N 1
ATOM 1462 C CA . ARG A 1 189 ? -25.875 27.208 28.141 1.00 46.53 189 ARG A CA 1
ATOM 1463 C C . ARG A 1 189 ? -26.655 27.089 29.454 1.00 46.53 189 ARG A C 1
ATOM 1465 O O . ARG A 1 189 ? -27.616 26.342 29.569 1.00 46.53 189 ARG A O 1
ATOM 1472 N N . GLY A 1 190 ? -26.207 27.866 30.427 1.00 50.38 190 GLY A N 1
ATOM 1473 C CA . GLY A 1 190 ? -26.873 28.236 31.676 1.00 50.38 190 GLY A CA 1
ATOM 1474 C C . GLY A 1 190 ? -25.891 29.185 32.355 1.00 50.38 190 GLY A C 1
ATOM 1475 O O . GLY A 1 190 ? -24.760 28.799 32.574 1.00 50.38 190 GLY A O 1
ATOM 1476 N N . GLU A 1 191 ? -26.133 30.468 32.568 1.00 49.47 191 GLU A N 1
ATOM 1477 C CA . GLU A 1 191 ? -27.339 31.167 32.968 1.00 49.47 191 GLU A CA 1
ATOM 1478 C C . GLU A 1 191 ? -27.286 32.586 32.375 1.00 49.47 191 GLU A C 1
ATOM 1480 O O . GLU A 1 191 ? -26.332 33.330 32.587 1.00 49.47 191 GLU A O 1
ATOM 1485 N N . ARG A 1 192 ? -28.331 33.012 31.666 1.00 44.72 192 ARG A N 1
ATOM 1486 C CA . ARG A 1 192 ? -28.700 34.435 31.611 1.00 44.72 192 ARG A CA 1
ATOM 1487 C C . ARG A 1 192 ? -30.201 34.537 31.805 1.00 44.72 192 ARG A C 1
ATOM 1489 O O . ARG A 1 192 ? -30.967 34.766 30.877 1.00 44.72 192 ARG A O 1
ATOM 1496 N N . GLY A 1 193 ? -30.593 34.296 33.050 1.00 46.44 193 GLY A N 1
ATOM 1497 C CA . GLY A 1 193 ? -31.884 34.661 33.599 1.00 46.44 193 GLY A CA 1
ATOM 1498 C C . GLY A 1 193 ? -31.661 35.608 34.772 1.00 46.44 193 GLY A C 1
ATOM 1499 O O . GLY A 1 193 ? -31.060 35.221 35.765 1.00 46.44 193 GLY A O 1
ATOM 1500 N N . THR A 1 194 ? -32.190 36.824 34.636 1.00 45.34 194 THR A N 1
ATOM 1501 C CA . THR A 1 194 ? -32.620 37.725 35.720 1.00 45.34 194 THR A CA 1
ATOM 1502 C C . THR A 1 194 ? -31.579 38.204 36.739 1.00 45.34 194 THR A C 1
ATOM 1504 O O . THR A 1 194 ? -31.330 37.540 37.742 1.00 45.34 194 THR A O 1
ATOM 1507 N N . ARG A 1 195 ? -31.141 39.459 36.597 1.00 46.81 195 ARG A N 1
ATOM 1508 C CA . ARG A 1 195 ? -31.638 40.591 37.406 1.00 46.81 195 ARG A CA 1
ATOM 1509 C C . ARG A 1 195 ? -31.117 41.919 36.875 1.00 46.81 195 ARG A C 1
ATOM 1511 O O . ARG A 1 195 ? -29.958 41.946 36.415 1.00 46.81 195 ARG A O 1
#

pLDDT: mean 78.87, std 17.93, range [25.11, 95.12]

Foldseek 3Di:
DDPPPPDPPCPLCVQQADPLLVVQCVVQVVVVANGPALAVSLVVNLVSLQVVLVVLVVVLCVVCVVLLVLLVVLLVVLCCCCVPVVHDDVVSLVVNVVSVVVLQVSLLVSLVVSVVSLVSSQVNSVVSQVSRCVSVVHPGRDDYDRSSVSRDDCSSVDGSCPSQPPPSSVVSVVVSCVVPPDPPPPDPDDDDDDD

Nearest PDB structures (foldseek):
  6zbd-assembly1_D  TM=4.472E-01  e=7.137E+00  Plasmodium falciparum

Radius of gyration: 25.66 Å; Cα contacts (8 Å, |Δi|>4): 156; chains: 1; bounding box: 57×54×71 Å

Organism: NCBI:txid2823109

Sequence (195 aa):
MSEVKSVPAHYGRSRLTGRTRWRATRRGRRDGHAGIGAGHYAQELAGGLDMALDELRSGFVLRHAALIDRVKEESARIVTEYDRLNEDVPAALARFGGWVSQWRTEVTACQRRGLALAACADQELAHYQASYARAARQEEPPDAPSPRAAALDESWTGAPEWMLDDVLVRRALQILEQRLGPAAGQADRGERGTR

Solvent-accessible surface area (backbone atoms only — not comparable to full-atom values): 11096 Å² total; per-residue (Å²): 136,80,79,78,73,74,74,69,80,54,71,64,50,58,69,60,48,61,60,47,52,54,51,35,42,53,51,8,51,74,73,79,36,62,33,65,51,48,50,55,51,24,51,56,47,18,58,50,47,36,54,51,46,48,51,52,50,53,54,50,50,67,77,39,43,73,58,53,50,51,48,49,52,49,13,49,47,48,42,45,35,47,76,72,66,69,42,91,54,67,70,58,50,53,51,47,52,50,51,51,52,52,47,39,53,53,43,48,55,50,26,53,51,46,52,50,53,32,52,51,46,39,54,52,44,52,54,46,21,52,52,38,14,61,64,62,72,43,94,62,54,61,83,52,69,55,25,35,75,73,45,62,57,63,82,58,76,51,71,73,43,85,84,48,71,46,71,46,38,48,50,30,49,50,53,47,48,68,72,68,45,82,88,80,83,82,87,83,90,78,83,94,74,90,134

Mean predicted aligned error: 10.74 Å

Secondary structure (DSSP, 8-state):
--------TTTTHHHHTHHHHHHHHHHHHHTTSSSS-HHHHHHHHHHHHHHHHHHHHHHHHHHHHHHHHHHHHHHHHHHIIIIII----HHHHHHHHHHHHHHHHHHHHHHHHHHHHHHHHHHHHHHHHHHHHHHHT-SSPPP---HHHHH--HHHHS-TTTT--SHHHHHHHHHHHHHHS---SSSS-------